Protein AF-A0A8B7N2V4-F1 (afdb_monomer_lite)

Radius of gyration: 25.21 Å; chains: 1; bounding box: 94×61×54 Å

Organism: Hyalella azteca (NCBI:txid294128)

Structure (mmCIF, N/CA/C/O backbone):
data_AF-A0A8B7N2V4-F1
#
_entry.id   AF-A0A8B7N2V4-F1
#
loop_
_atom_site.group_PDB
_atom_site.id
_atom_site.type_symbol
_atom_site.label_atom_id
_atom_site.label_alt_id
_atom_site.label_comp_id
_atom_site.label_asym_id
_atom_site.label_entity_id
_atom_site.label_seq_id
_atom_site.pdbx_PDB_ins_code
_atom_site.Cartn_x
_atom_site.Cartn_y
_atom_site.Cartn_z
_atom_site.occupancy
_atom_site.B_iso_or_equiv
_atom_site.auth_seq_id
_atom_site.auth_comp_id
_atom_site.auth_asym_id
_atom_site.auth_atom_id
_atom_site.pdbx_PDB_model_num
ATOM 1 N N . MET A 1 1 ? 74.172 -40.916 2.996 1.00 47.47 1 MET A N 1
ATOM 2 C CA . MET A 1 1 ? 74.064 -39.572 3.609 1.00 47.47 1 MET A CA 1
ATOM 3 C C . MET A 1 1 ? 73.708 -38.588 2.500 1.00 47.47 1 MET A C 1
ATOM 5 O O . MET A 1 1 ? 74.264 -38.747 1.424 1.00 47.47 1 MET A O 1
ATOM 9 N N . ALA A 1 2 ? 72.803 -37.634 2.774 1.00 37.25 2 ALA A N 1
ATOM 10 C CA . ALA A 1 2 ? 72.054 -36.765 1.837 1.00 37.25 2 ALA A CA 1
ATOM 11 C C . ALA A 1 2 ? 70.880 -37.490 1.128 1.00 37.25 2 ALA A C 1
ATOM 13 O O . ALA A 1 2 ? 71.031 -38.631 0.722 1.00 37.25 2 ALA A O 1
ATOM 14 N N . SER A 1 3 ? 69.669 -36.949 0.970 1.00 39.19 3 SER A N 1
ATOM 15 C CA . SER A 1 3 ? 69.146 -35.607 1.237 1.00 39.19 3 SER A CA 1
ATOM 16 C C . SER A 1 3 ? 67.623 -35.706 1.446 1.00 39.19 3 SER A C 1
ATOM 18 O O . SER A 1 3 ? 66.894 -36.110 0.545 1.00 39.19 3 SER A O 1
ATOM 20 N N . SER A 1 4 ? 67.146 -35.379 2.650 1.00 48.34 4 SER A N 1
ATOM 21 C CA . SER A 1 4 ? 65.728 -35.380 3.045 1.00 48.34 4 SER A CA 1
ATOM 22 C C . SER A 1 4 ? 65.189 -33.947 2.978 1.00 48.34 4 SER A C 1
ATOM 24 O O . SER A 1 4 ? 64.939 -33.310 3.998 1.00 48.34 4 SER A O 1
ATOM 26 N N . TYR A 1 5 ? 65.119 -33.392 1.765 1.00 48.19 5 TYR A N 1
ATOM 27 C CA . TYR A 1 5 ? 64.825 -31.970 1.534 1.00 48.19 5 TYR A CA 1
ATOM 28 C C . TYR A 1 5 ? 63.874 -31.781 0.342 1.00 48.19 5 TYR A C 1
ATOM 30 O O . TYR A 1 5 ? 64.168 -31.071 -0.610 1.00 48.19 5 TYR A O 1
ATOM 38 N N . GLN A 1 6 ? 62.724 -32.461 0.353 1.00 46.50 6 GLN A N 1
ATOM 39 C CA . GLN A 1 6 ? 61.720 -32.307 -0.715 1.00 46.50 6 GLN A CA 1
ATOM 40 C C . GLN A 1 6 ? 60.262 -32.350 -0.228 1.00 46.50 6 GLN A C 1
ATOM 42 O O . GLN A 1 6 ? 59.346 -32.554 -1.018 1.00 46.50 6 GLN A O 1
ATOM 47 N N . ARG A 1 7 ? 60.013 -32.117 1.071 1.00 48.19 7 ARG A N 1
ATOM 48 C CA . ARG A 1 7 ? 58.653 -32.130 1.657 1.00 48.19 7 ARG A CA 1
ATOM 49 C C . ARG A 1 7 ? 58.114 -30.785 2.157 1.00 48.19 7 ARG A C 1
ATOM 51 O O . ARG A 1 7 ? 57.031 -30.759 2.726 1.00 48.19 7 ARG A O 1
ATOM 58 N N . THR A 1 8 ? 58.786 -29.664 1.905 1.00 47.94 8 THR A N 1
ATOM 59 C CA . THR A 1 8 ? 58.357 -28.343 2.418 1.00 47.94 8 THR A CA 1
ATOM 60 C C . THR A 1 8 ? 57.854 -27.355 1.362 1.00 47.94 8 THR A C 1
ATOM 62 O O . THR A 1 8 ? 57.268 -26.341 1.726 1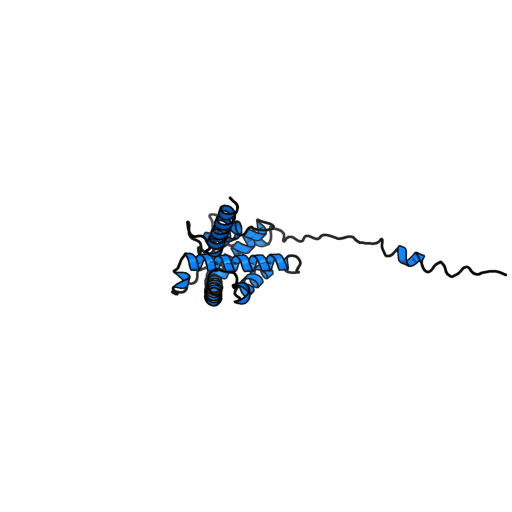.00 47.94 8 THR A O 1
ATOM 65 N N . PHE A 1 9 ? 57.963 -27.651 0.063 1.00 42.94 9 PHE A N 1
ATOM 66 C CA . PHE A 1 9 ? 57.531 -26.711 -0.987 1.00 42.94 9 PHE A CA 1
ATOM 67 C C . PHE A 1 9 ? 56.043 -26.785 -1.362 1.00 42.94 9 PHE A C 1
ATOM 69 O O . PHE A 1 9 ? 55.526 -25.867 -1.990 1.00 42.94 9 PHE A O 1
ATOM 76 N N . HIS A 1 10 ? 55.314 -27.810 -0.916 1.00 42.41 10 HIS A N 1
ATOM 77 C CA . HIS A 1 10 ? 53.884 -27.945 -1.224 1.00 42.41 10 HIS A CA 1
ATOM 78 C C . HIS A 1 10 ? 52.944 -27.205 -0.255 1.00 42.41 10 HIS A C 1
ATOM 80 O O . HIS A 1 10 ? 51.741 -27.153 -0.503 1.00 42.41 10 HIS A O 1
ATOM 86 N N . CYS A 1 11 ? 53.465 -26.605 0.824 1.00 43.16 11 CYS A N 1
ATOM 87 C CA . CYS A 1 11 ? 52.645 -25.859 1.790 1.00 43.16 11 CYS A CA 1
ATOM 88 C C . CYS A 1 11 ? 52.638 -24.336 1.544 1.00 43.16 11 CYS A C 1
ATOM 90 O O . CYS A 1 11 ? 51.705 -23.654 1.953 1.00 43.16 11 CYS A O 1
ATOM 92 N N . LEU A 1 12 ? 53.624 -23.796 0.816 1.00 42.56 12 LEU A N 1
ATOM 93 C CA . LEU A 1 12 ? 53.747 -22.352 0.559 1.00 42.56 12 LEU A CA 1
ATOM 94 C C . LEU A 1 12 ? 52.961 -21.854 -0.666 1.00 42.56 12 LEU A C 1
ATOM 96 O O . LEU A 1 12 ? 52.661 -20.669 -0.750 1.00 42.56 12 LEU A O 1
ATOM 100 N N . ILE A 1 13 ? 52.530 -22.744 -1.567 1.00 46.19 13 ILE A N 1
ATOM 101 C CA . ILE A 1 13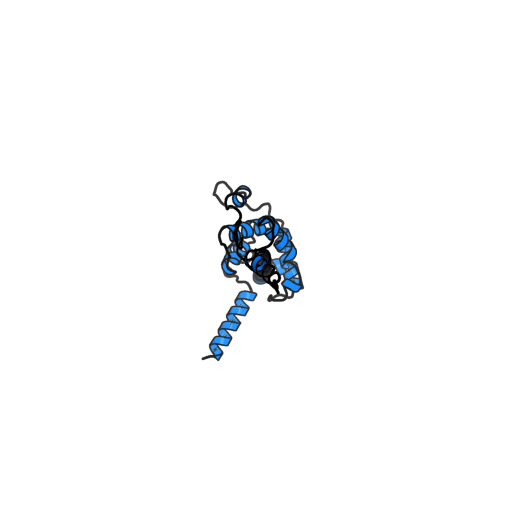 ? 51.677 -22.365 -2.712 1.00 46.19 13 ILE A CA 1
ATOM 102 C C . ILE A 1 13 ? 50.206 -22.176 -2.287 1.00 46.19 13 ILE A C 1
ATOM 104 O O . ILE A 1 13 ? 49.466 -21.443 -2.933 1.00 46.19 13 ILE A O 1
ATOM 108 N N . LYS A 1 14 ? 49.784 -22.735 -1.142 1.00 44.44 14 LYS A N 1
ATOM 109 C CA . LYS A 1 14 ? 48.428 -22.526 -0.600 1.00 44.44 14 LYS A CA 1
ATOM 110 C C . LYS A 1 14 ? 48.218 -21.174 0.096 1.00 44.44 14 LYS A C 1
ATOM 112 O O . LYS A 1 14 ? 47.071 -20.831 0.359 1.00 44.44 14 LYS A O 1
ATOM 117 N N . LEU A 1 15 ? 49.273 -20.398 0.372 1.00 45.53 15 LEU A N 1
ATOM 118 C CA . LEU A 1 15 ? 49.144 -19.106 1.066 1.00 45.53 15 LEU A CA 1
ATOM 119 C C . LEU A 1 15 ? 49.069 -17.884 0.134 1.00 45.53 15 LEU A C 1
ATOM 121 O O . LEU A 1 15 ? 48.691 -16.808 0.584 1.00 45.53 15 LEU A O 1
ATOM 125 N N . LEU A 1 16 ? 49.380 -18.034 -1.159 1.00 43.62 16 LEU A N 1
ATOM 126 C CA . LEU A 1 16 ? 49.375 -16.929 -2.131 1.00 43.62 16 LEU A CA 1
ATOM 127 C C . LEU A 1 16 ? 48.122 -16.866 -3.019 1.00 43.62 16 LEU A C 1
ATOM 129 O O . LEU A 1 16 ? 47.948 -15.899 -3.754 1.00 43.62 16 LEU A O 1
ATOM 133 N N . SER A 1 17 ? 47.199 -17.823 -2.893 1.00 44.19 17 SER A N 1
ATOM 134 C CA . SER A 1 17 ? 45.867 -17.753 -3.521 1.00 44.19 17 SER A CA 1
ATOM 135 C C . SER A 1 17 ? 44.808 -17.072 -2.643 1.00 44.19 17 SER A C 1
ATOM 137 O O . SER A 1 17 ? 43.675 -16.924 -3.084 1.00 44.19 17 SER A O 1
ATOM 139 N N . LEU A 1 18 ? 45.153 -16.643 -1.420 1.00 47.66 18 LEU A N 1
ATOM 140 C CA . LEU A 1 18 ? 44.228 -15.946 -0.510 1.00 47.66 18 LEU A CA 1
ATOM 141 C C . LEU A 1 18 ? 44.322 -14.409 -0.562 1.00 47.66 18 LEU A C 1
ATOM 143 O O . LEU A 1 18 ? 43.557 -13.739 0.122 1.00 47.66 18 LEU A O 1
ATOM 147 N N . ILE A 1 19 ? 45.249 -13.840 -1.343 1.00 49.16 19 ILE A N 1
ATOM 148 C CA . ILE A 1 19 ? 45.541 -12.390 -1.332 1.00 49.16 19 ILE A CA 1
ATOM 149 C C . ILE A 1 19 ? 45.155 -11.695 -2.652 1.00 49.16 19 ILE A C 1
ATOM 151 O O . ILE A 1 19 ? 45.112 -10.469 -2.718 1.00 49.16 19 ILE A O 1
ATOM 155 N N . LEU A 1 20 ? 44.768 -12.438 -3.693 1.00 43.38 20 LEU A N 1
ATOM 156 C CA . LEU A 1 20 ? 44.262 -11.843 -4.929 1.00 43.38 20 LEU A CA 1
ATOM 157 C C . LEU A 1 20 ? 42.732 -11.872 -4.969 1.00 43.38 20 LEU A C 1
ATOM 159 O O . LEU A 1 20 ? 42.109 -12.899 -5.210 1.00 43.38 20 LEU A O 1
ATOM 163 N N . ALA A 1 21 ? 42.182 -10.671 -4.792 1.00 47.25 21 ALA A N 1
ATOM 164 C CA . ALA A 1 21 ? 40.873 -10.237 -5.261 1.00 47.25 21 ALA A CA 1
ATOM 165 C C . ALA A 1 21 ? 39.645 -10.639 -4.425 1.00 47.25 21 ALA A C 1
ATOM 167 O O . ALA A 1 21 ? 38.581 -10.938 -4.958 1.00 47.25 21 ALA A O 1
ATOM 168 N N . VAL A 1 22 ? 39.721 -10.408 -3.109 1.00 44.22 22 VAL A N 1
ATOM 169 C CA . VAL A 1 22 ? 38.611 -9.733 -2.405 1.00 44.22 22 VAL A CA 1
ATOM 170 C C . VAL A 1 22 ? 38.594 -8.274 -2.873 1.00 44.22 22 VAL A C 1
ATOM 172 O O . VAL A 1 22 ? 38.966 -7.343 -2.165 1.00 44.22 22 VAL A O 1
ATOM 175 N N . SER A 1 23 ? 38.214 -8.074 -4.130 1.00 43.69 23 SER A N 1
ATOM 176 C CA . SER A 1 23 ? 37.731 -6.793 -4.620 1.00 43.69 23 SER A CA 1
ATOM 177 C C . SER A 1 23 ? 36.226 -6.945 -4.693 1.00 43.69 23 SER A C 1
ATOM 179 O O . SER A 1 23 ? 35.662 -7.243 -5.740 1.00 43.69 23 SER A O 1
ATOM 181 N N . CYS A 1 24 ? 35.587 -6.783 -3.533 1.00 38.81 24 CYS A N 1
ATOM 182 C CA . CYS A 1 24 ? 34.181 -6.429 -3.445 1.00 38.81 24 CYS A CA 1
ATOM 183 C C . CYS A 1 24 ? 33.983 -5.128 -4.228 1.00 38.81 24 CYS A C 1
ATOM 185 O O . CYS A 1 24 ? 34.045 -4.033 -3.670 1.00 38.81 24 CYS A O 1
ATOM 187 N N . ILE A 1 25 ? 33.759 -5.246 -5.535 1.00 42.19 25 ILE A N 1
ATOM 188 C CA . ILE A 1 25 ? 33.110 -4.203 -6.308 1.00 42.19 25 ILE A CA 1
ATOM 189 C C . ILE A 1 25 ? 31.668 -4.220 -5.806 1.00 42.19 25 ILE A C 1
ATOM 191 O O . ILE A 1 25 ? 30.828 -4.976 -6.284 1.00 42.19 25 ILE A O 1
ATOM 195 N N . LYS A 1 26 ? 31.398 -3.408 -4.780 1.00 39.09 26 LYS A N 1
ATOM 196 C CA . LYS A 1 26 ? 30.059 -2.882 -4.521 1.00 39.09 26 LYS A CA 1
ATOM 197 C C . LYS A 1 26 ? 29.659 -2.102 -5.772 1.00 39.09 26 LYS A C 1
ATOM 199 O O . LYS A 1 26 ? 29.899 -0.904 -5.870 1.00 39.09 26 LYS A O 1
ATOM 204 N N . SER A 1 27 ? 29.110 -2.802 -6.758 1.00 33.06 27 SER A N 1
ATOM 205 C CA . SER A 1 27 ? 28.347 -2.186 -7.830 1.00 33.06 27 SER A CA 1
ATOM 206 C C . SER A 1 27 ? 26.936 -2.013 -7.287 1.00 33.06 27 SER A C 1
ATOM 208 O O . SER A 1 27 ? 26.063 -2.851 -7.478 1.00 33.06 27 SER A O 1
ATOM 210 N N . SER A 1 28 ? 26.736 -0.948 -6.513 1.00 38.28 28 SER A N 1
ATOM 211 C CA . SER A 1 28 ? 25.404 -0.416 -6.259 1.00 38.28 28 SER A CA 1
ATOM 212 C C . SER A 1 28 ? 24.904 0.166 -7.581 1.00 38.28 28 SER A C 1
ATOM 214 O O . SER A 1 28 ? 25.019 1.369 -7.822 1.00 38.28 28 SER A O 1
ATOM 216 N N . ASN A 1 29 ? 24.410 -0.690 -8.475 1.00 40.50 29 ASN A N 1
ATOM 217 C CA . ASN A 1 29 ? 23.603 -0.262 -9.611 1.00 40.50 29 ASN A CA 1
ATOM 218 C C . ASN A 1 29 ? 22.225 0.139 -9.076 1.00 40.50 29 ASN A C 1
ATOM 220 O O . ASN A 1 29 ? 21.218 -0.508 -9.336 1.00 40.50 29 ASN A O 1
ATOM 224 N N . ALA A 1 30 ? 22.187 1.227 -8.304 1.00 43.31 30 ALA A N 1
ATOM 225 C CA . ALA A 1 30 ? 20.963 1.989 -8.173 1.00 43.31 30 ALA A CA 1
ATOM 226 C C . ALA A 1 30 ? 20.563 2.410 -9.600 1.00 43.31 30 ALA A C 1
ATOM 228 O O . ALA A 1 30 ? 21.419 2.930 -10.331 1.00 43.31 30 ALA A O 1
ATOM 229 N N . PRO A 1 31 ? 19.315 2.164 -10.032 1.00 42.16 31 PRO A N 1
ATOM 230 C CA . PRO A 1 31 ? 18.871 2.560 -11.359 1.00 42.16 31 PRO A CA 1
ATOM 231 C C . PRO A 1 31 ? 19.139 4.055 -11.534 1.00 42.16 31 PRO A C 1
ATOM 233 O O . PRO A 1 31 ? 18.808 4.872 -10.668 1.00 42.16 31 PRO A O 1
ATOM 236 N N . LYS A 1 32 ? 19.801 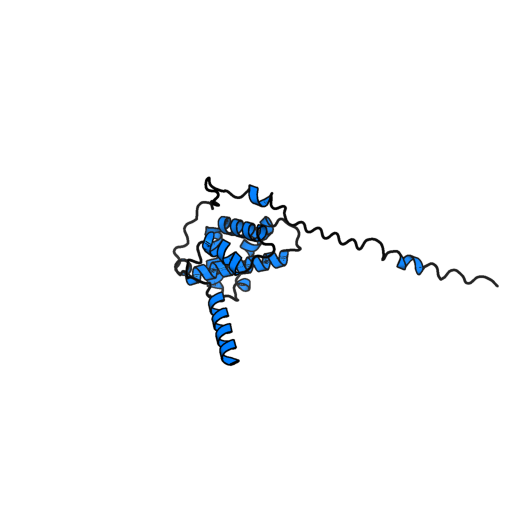4.428 -12.636 1.00 41.19 32 LYS A N 1
ATOM 237 C CA . LYS A 1 32 ? 20.064 5.837 -12.934 1.00 41.19 32 LYS A CA 1
ATOM 238 C C . LYS A 1 32 ? 18.714 6.548 -12.987 1.00 41.19 32 LYS A C 1
ATOM 240 O O . LYS A 1 32 ? 17.902 6.290 -13.868 1.00 41.19 32 LYS A O 1
ATOM 245 N N . LYS A 1 33 ? 18.509 7.473 -12.046 1.00 50.94 33 LYS A N 1
ATOM 246 C CA . LYS A 1 33 ? 17.317 8.321 -11.853 1.00 50.94 33 LYS A CA 1
ATOM 247 C C . LYS A 1 33 ? 16.708 8.893 -13.148 1.00 50.94 33 LYS A C 1
ATOM 249 O O . LYS A 1 33 ? 15.532 9.230 -13.160 1.00 50.94 33 LYS A O 1
ATOM 254 N N . SER A 1 34 ? 17.496 9.024 -14.217 1.00 48.94 34 SER A N 1
ATOM 255 C CA . SER A 1 34 ? 17.067 9.537 -15.520 1.00 48.94 34 SER A CA 1
ATOM 256 C C . SER A 1 34 ? 16.188 8.586 -16.340 1.00 48.94 34 SER A C 1
ATOM 258 O O . SER A 1 34 ? 15.436 9.078 -17.168 1.00 48.94 34 SER A O 1
ATOM 260 N N . GLU A 1 35 ? 16.275 7.267 -16.146 1.00 51.38 35 GLU A N 1
ATOM 261 C CA . GLU A 1 35 ? 15.603 6.283 -17.020 1.00 51.38 35 GLU A CA 1
ATOM 262 C C . GLU A 1 35 ? 14.156 5.993 -16.581 1.00 51.38 35 GLU A C 1
ATOM 264 O O . GLU A 1 35 ? 13.275 5.809 -17.409 1.00 51.38 35 GLU A O 1
ATOM 269 N N . VAL A 1 36 ? 13.866 6.073 -15.277 1.00 54.53 36 VAL A N 1
ATOM 270 C CA . VAL A 1 36 ? 12.507 5.872 -14.729 1.00 54.53 36 VAL A CA 1
ATOM 271 C C . VAL A 1 36 ? 11.597 7.087 -14.979 1.00 54.53 36 VAL A C 1
ATOM 273 O O . VAL A 1 36 ? 10.379 6.960 -15.052 1.00 54.53 36 VAL A O 1
ATOM 276 N N . LEU A 1 37 ? 12.170 8.287 -15.119 1.00 56.00 37 LEU A N 1
ATOM 277 C CA . LEU A 1 37 ? 11.404 9.530 -15.281 1.00 56.00 37 LEU A CA 1
ATOM 278 C C . LEU A 1 37 ? 10.900 9.766 -16.713 1.00 56.00 37 LEU A C 1
ATOM 280 O O . LEU A 1 37 ? 9.980 10.562 -16.886 1.00 56.00 37 LEU A O 1
ATOM 284 N N . SER A 1 38 ? 11.469 9.107 -17.729 1.00 54.91 38 SER A N 1
ATOM 285 C CA . SER A 1 38 ? 11.080 9.320 -19.133 1.00 54.91 38 SER A CA 1
ATOM 286 C C . SER A 1 38 ? 9.750 8.673 -19.528 1.00 54.91 38 SER A C 1
ATOM 288 O O . SER A 1 38 ? 9.214 9.013 -20.577 1.00 54.91 38 SER A O 1
ATOM 290 N N . GLU A 1 39 ? 9.206 7.773 -18.706 1.00 55.81 39 GLU A N 1
ATOM 291 C CA . GLU A 1 39 ? 7.962 7.042 -19.006 1.00 55.81 39 GLU A CA 1
ATOM 292 C C . GLU A 1 39 ? 6.731 7.596 -18.272 1.00 55.81 39 GLU A C 1
ATOM 294 O O . GLU A 1 39 ? 5.605 7.180 -18.538 1.00 55.81 39 GLU A O 1
ATOM 299 N N . ILE A 1 40 ? 6.915 8.550 -17.357 1.00 63.88 40 ILE A N 1
ATOM 300 C CA . ILE A 1 40 ? 5.824 9.091 -16.545 1.00 63.88 40 ILE A CA 1
ATOM 301 C C . ILE A 1 40 ? 5.129 10.213 -17.315 1.00 63.88 40 ILE A C 1
ATOM 303 O O . ILE A 1 40 ? 5.725 11.257 -17.585 1.00 63.88 40 ILE A O 1
ATOM 307 N N . GLN A 1 41 ? 3.849 10.022 -17.637 1.00 64.25 41 GLN A N 1
ATOM 308 C CA . GLN A 1 41 ? 3.042 11.055 -18.280 1.00 64.25 41 GLN A CA 1
ATOM 309 C C . GLN A 1 41 ? 2.777 12.202 -17.298 1.00 64.25 41 GLN A C 1
ATOM 311 O O . GLN A 1 41 ? 2.047 12.062 -16.316 1.00 64.25 41 GLN A O 1
ATOM 316 N N . VAL A 1 42 ? 3.382 13.356 -17.567 1.00 68.19 42 VAL A N 1
ATOM 317 C CA . VAL A 1 42 ? 3.131 14.618 -16.864 1.00 68.19 42 VAL A CA 1
ATOM 318 C C . VAL A 1 42 ? 2.321 15.550 -17.762 1.00 68.19 42 VAL A C 1
ATOM 320 O O . VAL A 1 42 ? 2.631 15.705 -18.943 1.00 68.19 42 VAL A O 1
ATOM 323 N N . ASN A 1 43 ? 1.267 16.165 -17.220 1.00 67.19 43 ASN A N 1
ATOM 324 C CA . ASN A 1 43 ? 0.515 17.201 -17.929 1.00 67.19 43 ASN A CA 1
ATOM 325 C C . ASN A 1 43 ? 1.313 18.514 -18.016 1.00 67.19 43 ASN A C 1
ATOM 327 O O . ASN A 1 43 ? 2.396 18.653 -17.448 1.00 67.19 43 ASN A O 1
ATOM 331 N N . ALA A 1 44 ? 0.748 19.499 -18.720 1.00 68.12 44 ALA A N 1
ATOM 332 C CA . ALA A 1 44 ? 1.345 20.824 -18.900 1.00 68.12 44 ALA A CA 1
ATOM 333 C C . ALA A 1 44 ? 1.646 21.561 -17.577 1.00 68.12 44 ALA A C 1
ATOM 335 O O . ALA A 1 44 ? 2.537 22.406 -17.546 1.00 68.12 44 ALA A O 1
ATOM 336 N N . ASP A 1 45 ? 0.960 21.200 -16.489 1.00 67.88 45 ASP A N 1
ATOM 337 C CA . ASP A 1 45 ? 1.147 21.773 -15.151 1.00 67.88 45 ASP A CA 1
ATOM 338 C C . ASP A 1 45 ? 2.182 21.001 -14.306 1.00 67.88 45 ASP A C 1
ATOM 340 O O . ASP A 1 45 ? 2.368 21.285 -13.121 1.00 67.88 45 ASP A O 1
ATOM 344 N N . GLY A 1 46 ? 2.851 19.997 -14.887 1.00 67.12 46 GLY A N 1
ATOM 345 C CA . GLY A 1 46 ? 3.835 19.153 -14.204 1.00 67.12 46 GLY A CA 1
ATOM 346 C C . GLY A 1 46 ? 3.230 18.130 -13.237 1.00 67.12 46 GLY A C 1
ATOM 347 O O . GLY A 1 46 ? 3.956 17.550 -12.427 1.00 67.12 46 GLY A O 1
ATOM 348 N N . GLN A 1 47 ? 1.915 17.896 -13.297 1.00 66.38 47 GLN A N 1
ATOM 349 C CA . GLN A 1 47 ? 1.242 16.859 -12.516 1.00 66.38 47 GLN A CA 1
ATOM 350 C C . GLN A 1 47 ? 1.248 15.529 -13.262 1.00 66.38 47 GLN A C 1
ATOM 352 O O . GLN A 1 47 ? 1.050 15.477 -14.473 1.00 66.38 47 GLN A O 1
ATOM 357 N N . ILE A 1 48 ? 1.436 14.442 -12.519 1.00 69.38 48 ILE A N 1
ATOM 358 C CA . ILE A 1 48 ? 1.386 13.086 -13.063 1.00 69.38 48 ILE A CA 1
ATOM 359 C C . ILE A 1 48 ? -0.065 12.763 -13.416 1.00 69.38 48 ILE A C 1
ATOM 361 O O . ILE A 1 48 ? -0.948 12.829 -12.555 1.00 69.38 48 ILE A O 1
ATOM 365 N N . VAL A 1 49 ? -0.304 12.430 -14.681 1.00 61.34 49 VAL A N 1
ATOM 366 C CA . VAL A 1 49 ? -1.606 11.981 -15.166 1.00 61.34 49 VAL A CA 1
ATOM 367 C C . VAL A 1 49 ? -1.620 10.468 -15.086 1.00 61.34 49 VAL A C 1
ATOM 369 O O . VAL A 1 49 ? -0.871 9.794 -15.780 1.00 61.34 49 VAL A O 1
ATOM 372 N N . TYR A 1 50 ? -2.477 9.941 -14.22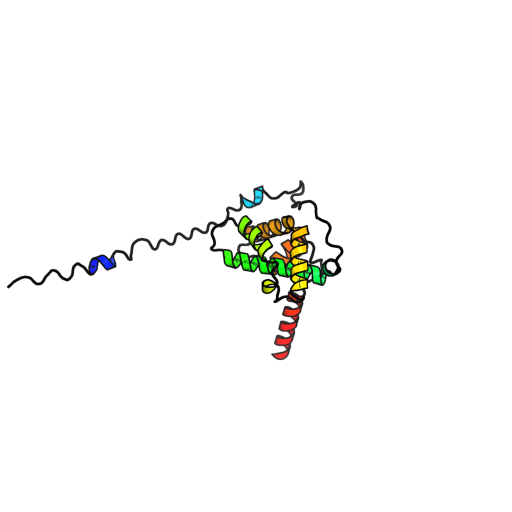4 1.00 67.56 50 TYR A N 1
ATOM 373 C CA . TYR A 1 50 ? -2.791 8.520 -14.208 1.00 67.56 50 TYR A CA 1
ATOM 374 C C . TYR A 1 50 ? -3.873 8.256 -15.262 1.00 67.56 50 TYR A C 1
ATOM 376 O O . TYR A 1 50 ? -4.783 9.084 -15.393 1.00 67.56 50 TYR A O 1
ATOM 384 N N . GLY A 1 51 ? -3.772 7.153 -16.010 1.00 55.31 51 GLY A N 1
ATOM 385 C CA . GLY A 1 51 ? -4.708 6.785 -17.070 1.00 55.31 51 GLY A CA 1
ATOM 386 C C . GLY A 1 51 ? -6.174 6.668 -16.617 1.00 55.31 51 GLY A C 1
ATOM 387 O O . GLY A 1 51 ? -6.520 6.934 -15.459 1.00 55.31 51 GLY A O 1
ATOM 388 N N . PRO A 1 52 ? -7.092 6.309 -17.534 1.00 51.16 52 PRO A N 1
ATOM 389 C CA . PRO A 1 52 ? -8.522 6.268 -17.243 1.00 51.16 52 PRO A CA 1
ATOM 390 C C . PRO A 1 52 ? -8.810 5.360 -16.040 1.00 51.16 52 PRO A C 1
ATOM 392 O O . PRO A 1 52 ? -8.579 4.155 -16.075 1.00 51.16 52 PRO A O 1
ATOM 395 N N . LYS A 1 53 ? -9.331 5.956 -14.961 1.00 61.16 53 LYS A N 1
ATOM 396 C CA . LYS A 1 53 ? -9.704 5.238 -13.739 1.00 61.16 53 LYS A CA 1
ATOM 397 C C . LYS A 1 53 ? -10.886 4.327 -14.058 1.00 61.16 53 LYS A C 1
ATOM 399 O O . LYS A 1 53 ? -11.977 4.825 -14.330 1.00 61.16 53 LYS A O 1
ATOM 404 N N . ALA A 1 54 ? -10.685 3.014 -14.021 1.00 63.47 54 ALA A N 1
ATOM 405 C CA . ALA A 1 54 ? -11.798 2.073 -14.079 1.00 63.47 54 ALA A CA 1
ATOM 406 C C . ALA A 1 54 ? -12.750 2.324 -12.891 1.00 63.47 54 ALA A C 1
ATOM 408 O O . ALA A 1 54 ? -12.300 2.672 -11.796 1.00 63.47 54 ALA A O 1
ATOM 409 N N . GLU A 1 55 ? -14.060 2.164 -13.094 1.00 67.75 55 GLU A N 1
ATOM 410 C CA . GLU A 1 55 ? -15.060 2.400 -12.044 1.00 67.75 55 GLU A CA 1
ATOM 411 C C . GLU A 1 55 ? -14.819 1.481 -10.840 1.00 67.75 55 GLU A C 1
ATOM 413 O O . GLU A 1 55 ? -14.824 0.262 -10.986 1.00 67.75 55 GLU A O 1
ATOM 418 N N . ILE A 1 56 ? -14.625 2.062 -9.649 1.00 75.31 56 ILE A N 1
ATOM 419 C CA . ILE A 1 56 ? -14.448 1.315 -8.392 1.00 75.31 56 ILE A CA 1
ATOM 420 C C . ILE A 1 56 ? -15.652 0.376 -8.192 1.00 75.31 56 ILE A C 1
ATOM 422 O O . ILE A 1 56 ? -16.788 0.815 -8.408 1.00 75.31 56 ILE A O 1
ATOM 426 N N . PRO A 1 57 ? -15.474 -0.873 -7.716 1.00 78.44 57 PRO A N 1
ATOM 427 C CA . PRO A 1 57 ? -16.585 -1.794 -7.557 1.00 78.44 57 PRO A CA 1
ATOM 428 C C . PRO A 1 57 ? -17.605 -1.206 -6.583 1.00 78.44 57 PRO A C 1
ATOM 430 O O . PRO A 1 57 ? -17.239 -0.731 -5.507 1.00 78.44 57 PRO A O 1
ATOM 433 N N . ALA A 1 58 ? -18.896 -1.316 -6.903 1.00 81.44 58 ALA A N 1
ATOM 434 C CA . ALA A 1 58 ? -19.997 -0.858 -6.045 1.00 81.44 58 ALA A CA 1
ATOM 435 C C . ALA A 1 58 ? -20.168 -1.683 -4.745 1.00 81.44 58 ALA A C 1
ATOM 437 O O . ALA A 1 58 ? -21.224 -1.676 -4.112 1.00 81.44 58 ALA A O 1
ATOM 438 N N . ASP A 1 59 ? -19.141 -2.427 -4.344 1.00 90.12 59 ASP A N 1
ATOM 439 C CA . ASP A 1 59 ? -19.142 -3.263 -3.159 1.00 90.12 59 ASP A CA 1
ATOM 440 C C . ASP A 1 59 ? -18.925 -2.427 -1.889 1.00 90.12 59 ASP A C 1
ATOM 442 O O . ASP A 1 59 ? -18.107 -1.505 -1.846 1.00 90.12 59 ASP A O 1
ATOM 446 N N . LYS A 1 60 ? -19.652 -2.779 -0.822 1.00 91.06 60 LYS A N 1
ATOM 447 C CA . LYS A 1 60 ? -19.653 -2.044 0.453 1.00 91.06 60 LYS A CA 1
ATOM 448 C C . LYS A 1 60 ? -18.257 -1.874 1.059 1.00 91.06 60 LYS A C 1
ATOM 450 O O . LYS A 1 60 ? -18.031 -0.894 1.760 1.00 91.06 60 LYS A O 1
ATOM 455 N N . LEU A 1 61 ? -17.324 -2.795 0.796 1.00 91.94 61 LEU A N 1
ATOM 456 C CA . LEU A 1 61 ? -15.951 -2.690 1.296 1.00 91.94 61 LEU A CA 1
ATOM 457 C C . LEU A 1 61 ? -15.187 -1.512 0.682 1.00 91.94 61 LEU A C 1
ATOM 459 O O . LEU A 1 61 ? -14.378 -0.908 1.375 1.00 91.94 61 LEU A O 1
ATOM 463 N N . PHE A 1 62 ? -15.445 -1.173 -0.583 1.00 91.31 62 PHE A N 1
ATOM 464 C CA . PHE A 1 62 ? -14.791 -0.044 -1.258 1.00 91.31 62 PHE A CA 1
ATOM 465 C C . PHE A 1 62 ? -15.466 1.295 -0.935 1.00 91.31 62 PHE A C 1
ATOM 467 O O . PHE A 1 62 ? -14.868 2.353 -1.111 1.00 91.31 62 PHE A O 1
ATOM 474 N N . GLN A 1 63 ? -16.707 1.254 -0.442 1.00 92.50 63 GLN A N 1
ATOM 475 C CA . GLN A 1 63 ? -17.444 2.435 0.009 1.00 92.50 63 GLN A CA 1
ATOM 476 C C . GLN A 1 63 ? -17.120 2.824 1.457 1.00 92.50 63 GLN A C 1
ATOM 478 O O . GLN A 1 63 ? -17.276 3.991 1.813 1.00 92.50 63 GLN A O 1
ATOM 483 N N . ASP A 1 64 ? -16.669 1.878 2.285 1.00 95.12 64 ASP A N 1
ATOM 484 C CA . ASP A 1 64 ? -16.186 2.137 3.643 1.00 95.12 64 ASP A CA 1
ATOM 485 C C . ASP A 1 64 ? -14.785 2.783 3.588 1.00 95.12 64 ASP A C 1
ATOM 487 O O . ASP A 1 64 ? -13.816 2.114 3.213 1.00 95.12 64 ASP A O 1
ATOM 491 N N . PRO A 1 65 ? -14.632 4.065 3.982 1.00 93.94 65 PRO A N 1
ATOM 492 C CA . PRO A 1 65 ? -13.351 4.761 3.884 1.00 93.94 65 PRO A CA 1
ATOM 493 C C . PRO A 1 65 ? -12.241 4.124 4.726 1.00 93.94 65 PRO A C 1
ATOM 495 O O . PRO A 1 65 ? -11.081 4.136 4.315 1.00 93.94 65 PRO A O 1
ATOM 498 N N . ALA A 1 66 ? -12.574 3.572 5.898 1.00 95.62 66 ALA A N 1
ATOM 499 C CA . ALA A 1 66 ? -11.588 2.950 6.776 1.00 95.62 66 ALA A CA 1
ATOM 500 C C . ALA A 1 66 ? -11.125 1.611 6.198 1.00 95.62 66 ALA A C 1
ATOM 502 O O . ALA A 1 66 ? -9.924 1.336 6.164 1.00 95.62 66 ALA A O 1
ATOM 503 N N . ALA A 1 67 ? -12.063 0.808 5.685 1.00 96.75 67 ALA A N 1
ATOM 504 C CA . ALA A 1 67 ? -11.740 -0.454 5.029 1.00 96.75 67 ALA A CA 1
ATOM 505 C C . ALA A 1 67 ? -10.922 -0.235 3.752 1.00 96.75 67 ALA A C 1
ATOM 507 O O . ALA A 1 67 ? -9.898 -0.891 3.566 1.00 96.75 67 ALA A O 1
ATOM 508 N N . PHE A 1 68 ? -11.321 0.714 2.905 1.00 96.50 68 PHE A N 1
ATOM 509 C CA . PHE A 1 68 ? -10.608 1.008 1.666 1.00 96.50 68 PHE A CA 1
ATOM 510 C C . PHE A 1 68 ? -9.185 1.522 1.932 1.00 96.50 68 PHE A C 1
ATOM 512 O O . PHE A 1 68 ? -8.228 1.027 1.330 1.00 96.50 68 PHE A O 1
ATOM 519 N N . CYS A 1 69 ? -9.019 2.432 2.902 1.00 97.50 69 CYS A N 1
ATOM 520 C CA . CYS A 1 69 ? -7.703 2.905 3.337 1.00 97.50 69 CYS A CA 1
ATOM 521 C C . CYS A 1 69 ? -6.826 1.771 3.896 1.00 97.50 69 CYS A C 1
ATOM 523 O O . CYS A 1 69 ? -5.657 1.664 3.523 1.00 97.50 69 CYS A O 1
ATOM 525 N N . GLU A 1 70 ? -7.382 0.888 4.733 1.00 97.88 70 GLU A N 1
ATOM 526 C CA . GLU A 1 70 ? -6.672 -0.294 5.241 1.00 97.88 70 GLU A CA 1
ATOM 527 C C . GLU A 1 70 ? -6.237 -1.231 4.108 1.00 97.88 70 GLU A C 1
ATOM 529 O O . GLU A 1 70 ? -5.110 -1.723 4.116 1.00 97.88 70 GLU A O 1
ATOM 534 N N . GLY A 1 71 ? -7.103 -1.448 3.114 1.00 97.56 71 GLY A N 1
ATOM 535 C CA . GLY A 1 71 ? -6.798 -2.265 1.942 1.00 97.56 71 GLY A CA 1
ATOM 536 C C . GLY A 1 71 ? -5.591 -1.745 1.165 1.00 97.56 71 GLY A C 1
ATOM 537 O O . GLY A 1 71 ? -4.674 -2.513 0.871 1.00 97.56 71 GLY A O 1
ATOM 538 N N . CYS A 1 72 ? -5.553 -0.435 0.893 1.00 97.94 72 CYS A N 1
ATOM 539 C CA . CYS A 1 72 ? -4.407 0.186 0.228 1.00 97.94 72 CYS A CA 1
ATOM 540 C C . CYS A 1 72 ? -3.143 0.107 1.085 1.00 97.94 72 CYS A C 1
ATOM 542 O O . CYS A 1 72 ? -2.086 -0.279 0.588 1.00 97.94 72 CYS A O 1
ATOM 544 N N . TYR A 1 73 ? -3.253 0.418 2.379 1.00 98.12 73 TYR A N 1
ATOM 545 C CA . TYR A 1 73 ? -2.124 0.333 3.301 1.00 98.12 73 TYR A CA 1
ATOM 546 C C . TYR A 1 73 ? -1.519 -1.073 3.323 1.00 98.12 73 TYR A C 1
ATOM 548 O O . TYR A 1 73 ? -0.306 -1.219 3.194 1.00 98.12 73 TYR A O 1
ATOM 556 N N . GLY A 1 74 ? -2.355 -2.111 3.424 1.00 97.88 74 GLY A N 1
ATOM 557 C CA . GLY A 1 74 ? -1.892 -3.494 3.422 1.00 97.88 74 GLY A CA 1
ATOM 558 C C . GLY A 1 74 ? -1.182 -3.886 2.133 1.00 97.88 74 GLY A C 1
ATOM 559 O O . GLY A 1 74 ? -0.084 -4.432 2.191 1.00 97.88 74 GLY A O 1
ATOM 560 N N . LEU A 1 75 ? -1.754 -3.537 0.977 1.00 97.88 75 LEU A N 1
ATOM 561 C CA . LEU A 1 75 ? -1.112 -3.753 -0.321 1.00 97.88 75 LEU A CA 1
ATOM 562 C C . LEU A 1 75 ? 0.278 -3.101 -0.374 1.00 97.88 75 LEU A C 1
ATOM 564 O O . LEU A 1 75 ? 1.267 -3.775 -0.648 1.00 97.88 75 LEU A O 1
ATOM 568 N N . VAL A 1 76 ? 0.372 -1.813 -0.047 1.00 97.94 76 VAL A N 1
ATOM 569 C CA . VAL A 1 76 ? 1.626 -1.057 -0.158 1.00 97.94 76 VAL A CA 1
ATOM 570 C C . VAL A 1 76 ? 2.687 -1.547 0.832 1.00 97.94 76 VAL A C 1
ATOM 572 O O . VAL A 1 76 ? 3.868 -1.601 0.491 1.00 97.94 76 VAL A O 1
ATOM 575 N N . MET A 1 77 ? 2.291 -1.954 2.040 1.00 98.00 77 MET A N 1
ATOM 576 C CA . MET A 1 77 ? 3.224 -2.517 3.020 1.00 98.00 77 MET A CA 1
ATOM 577 C C . MET A 1 77 ? 3.732 -3.901 2.604 1.00 98.00 77 MET A C 1
ATOM 579 O O . MET A 1 77 ? 4.914 -4.190 2.787 1.00 98.00 77 MET A O 1
ATOM 583 N N . GLU A 1 78 ? 2.883 -4.758 2.029 1.00 97.94 78 GLU A N 1
ATOM 584 C CA . GLU A 1 78 ? 3.327 -6.059 1.511 1.00 97.94 78 GLU A CA 1
ATOM 585 C C . GLU A 1 78 ? 4.218 -5.923 0.273 1.00 97.94 78 GLU A C 1
ATOM 587 O O . GLU A 1 78 ? 5.201 -6.657 0.159 1.00 97.94 78 GLU A O 1
ATOM 592 N N . VAL A 1 79 ? 3.935 -4.957 -0.608 1.00 97.25 79 VAL A N 1
ATOM 593 C CA . VAL A 1 79 ? 4.827 -4.606 -1.724 1.00 97.25 79 VAL A CA 1
ATOM 594 C C . VAL A 1 79 ? 6.178 -4.136 -1.197 1.00 97.25 79 VAL A C 1
ATOM 596 O O . VAL A 1 79 ? 7.206 -4.659 -1.613 1.00 97.25 79 VAL A O 1
ATOM 599 N N . SER A 1 80 ? 6.193 -3.218 -0.230 1.00 97.00 80 SER A N 1
ATOM 600 C CA . SER A 1 80 ? 7.438 -2.706 0.350 1.00 97.00 80 SER A CA 1
ATOM 601 C C . SER A 1 80 ? 8.298 -3.816 0.963 1.00 97.00 80 SER A C 1
ATOM 603 O O . SER A 1 80 ? 9.495 -3.877 0.703 1.00 97.00 80 SER A O 1
ATOM 605 N N . LYS A 1 81 ? 7.688 -4.767 1.685 1.00 96.19 81 LYS A N 1
ATOM 606 C CA . LYS A 1 81 ? 8.393 -5.949 2.218 1.00 96.19 81 LYS A CA 1
ATOM 607 C C . LYS A 1 81 ? 8.977 -6.848 1.124 1.00 96.19 81 LYS A C 1
ATOM 609 O O . LYS A 1 81 ? 10.014 -7.467 1.345 1.00 96.19 81 LYS A O 1
ATOM 614 N N . LEU A 1 82 ? 8.283 -6.989 -0.008 1.00 95.69 82 LEU A N 1
ATOM 615 C CA . LEU A 1 82 ? 8.771 -7.765 -1.150 1.00 95.69 82 LEU A CA 1
ATOM 616 C C . LEU A 1 82 ? 9.968 -7.072 -1.803 1.00 95.69 82 LEU A C 1
ATOM 618 O O . LEU A 1 82 ? 10.985 -7.723 -2.009 1.00 95.69 82 LEU A O 1
ATOM 622 N N . LEU A 1 83 ? 9.881 -5.762 -2.030 1.00 94.12 83 LEU A N 1
ATOM 623 C CA . LEU A 1 83 ? 10.978 -4.969 -2.592 1.00 94.12 83 LEU A CA 1
ATOM 624 C C . LEU A 1 83 ? 12.209 -4.965 -1.678 1.00 94.12 83 LEU A C 1
ATOM 626 O O . LEU A 1 83 ? 13.315 -5.190 -2.152 1.00 94.12 83 LEU A O 1
ATOM 630 N N . ASP A 1 84 ? 12.017 -4.828 -0.363 1.00 91.81 84 ASP A N 1
ATOM 631 C CA . ASP A 1 84 ? 13.097 -4.953 0.626 1.00 91.81 84 ASP A CA 1
ATOM 632 C C . ASP A 1 84 ? 13.777 -6.334 0.569 1.00 91.81 84 ASP A C 1
ATOM 634 O O . ASP A 1 84 ? 14.974 -6.460 0.810 1.00 91.81 84 ASP A O 1
ATOM 638 N N . LYS A 1 85 ? 13.020 -7.395 0.266 1.00 91.88 85 LYS A N 1
ATOM 639 C CA . LYS A 1 85 ? 13.572 -8.749 0.121 1.00 91.88 85 LYS A CA 1
ATOM 640 C C . LYS A 1 85 ? 14.341 -8.916 -1.193 1.00 91.88 85 LYS A C 1
ATOM 642 O O . LYS A 1 85 ? 15.300 -9.684 -1.231 1.00 91.88 85 LYS A O 1
ATOM 647 N N . TRP A 1 86 ? 13.905 -8.231 -2.244 1.00 91.44 86 TRP A N 1
ATOM 648 C CA . TRP A 1 86 ? 14.443 -8.336 -3.600 1.00 91.44 86 TRP A CA 1
ATOM 649 C C . TRP A 1 86 ? 15.528 -7.305 -3.915 1.00 91.44 86 TRP A C 1
ATOM 651 O O . TRP A 1 86 ? 16.040 -7.288 -5.025 1.00 91.44 86 TRP A O 1
ATOM 661 N N . GLU A 1 87 ? 15.944 -6.502 -2.934 1.00 83.88 87 GLU A N 1
ATOM 662 C CA . GLU A 1 87 ? 16.982 -5.474 -3.085 1.00 83.88 87 GLU A CA 1
ATOM 663 C C . GLU A 1 87 ? 18.291 -6.011 -3.701 1.00 83.88 87 GLU A C 1
ATOM 665 O O . GLU A 1 87 ? 18.983 -5.294 -4.420 1.00 83.88 87 GLU A O 1
ATOM 670 N N . ALA A 1 88 ? 18.628 -7.279 -3.441 1.00 86.38 88 ALA A N 1
ATOM 671 C CA . ALA A 1 88 ? 19.824 -7.938 -3.967 1.00 86.38 88 ALA A CA 1
ATOM 672 C C . ALA A 1 88 ? 19.575 -8.800 -5.222 1.00 86.38 88 ALA A C 1
ATOM 674 O O . ALA A 1 88 ? 20.519 -9.406 -5.731 1.00 86.38 88 ALA A O 1
ATOM 675 N N . GLU A 1 89 ? 18.328 -8.917 -5.685 1.00 90.44 89 GLU A N 1
ATOM 676 C CA . GLU A 1 89 ? 17.982 -9.717 -6.861 1.00 90.44 89 GLU A CA 1
ATOM 677 C C . GLU A 1 89 ? 18.277 -8.942 -8.155 1.00 90.44 89 GLU A C 1
ATOM 679 O O . GLU A 1 89 ? 18.157 -7.720 -8.220 1.00 90.44 89 GLU A O 1
ATOM 684 N N . GLU A 1 90 ? 18.673 -9.657 -9.208 1.00 89.19 90 GLU A N 1
ATOM 685 C CA . GLU A 1 90 ? 18.856 -9.060 -10.532 1.00 89.19 90 GLU A CA 1
ATOM 686 C C . GLU A 1 90 ? 17.493 -8.676 -11.137 1.00 89.19 90 GLU A C 1
ATOM 688 O O . GLU A 1 90 ? 16.496 -9.377 -10.957 1.00 89.19 90 GLU A O 1
ATOM 693 N N . GLY A 1 91 ? 17.440 -7.562 -11.869 1.00 87.44 91 GLY A N 1
ATOM 694 C CA . GLY A 1 91 ? 16.222 -7.083 -12.527 1.00 87.44 91 GLY A CA 1
ATOM 695 C C . GLY A 1 91 ? 16.083 -5.566 -12.477 1.00 87.44 91 GLY A C 1
ATOM 696 O O . GLY A 1 91 ? 16.849 -4.876 -11.800 1.00 87.44 91 GLY A O 1
ATOM 697 N N . SER A 1 92 ? 15.116 -5.031 -13.224 1.00 91.00 92 SER A N 1
ATOM 698 C CA . SER A 1 92 ? 14.779 -3.613 -13.115 1.00 91.00 92 SER A CA 1
ATOM 699 C C . SER A 1 92 ? 13.853 -3.377 -11.917 1.00 91.00 92 SER A C 1
ATOM 701 O O . SER A 1 92 ? 13.002 -4.205 -11.591 1.00 91.00 92 SER A O 1
ATOM 703 N N . MET A 1 93 ? 13.966 -2.202 -11.289 1.00 90.88 93 MET A N 1
ATOM 704 C CA . MET A 1 93 ? 13.053 -1.793 -10.211 1.00 90.88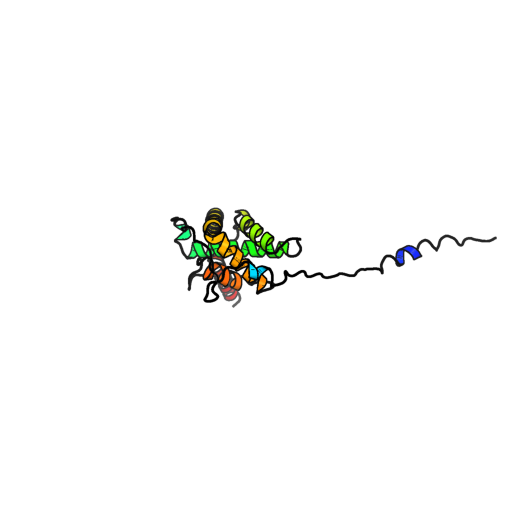 93 MET A CA 1
ATOM 705 C C . MET A 1 93 ? 11.584 -1.817 -10.670 1.00 90.88 93 MET A C 1
ATOM 707 O O . MET A 1 93 ? 10.693 -2.108 -9.879 1.00 90.88 93 MET A O 1
ATOM 711 N N . LYS A 1 94 ? 11.326 -1.544 -11.954 1.00 91.62 94 LYS A N 1
ATOM 712 C CA . LYS A 1 94 ? 9.993 -1.633 -12.560 1.00 91.62 94 LYS A CA 1
ATOM 713 C C . LYS A 1 94 ? 9.455 -3.057 -12.534 1.00 91.62 94 LYS A C 1
ATOM 715 O O . LYS A 1 94 ? 8.370 -3.265 -12.001 1.00 91.62 94 LYS A O 1
ATOM 720 N N . ASP A 1 95 ? 10.240 -4.027 -12.992 1.00 92.88 95 ASP A N 1
ATOM 721 C CA . ASP A 1 95 ? 9.831 -5.436 -12.986 1.00 92.88 95 ASP A CA 1
ATOM 722 C C . ASP A 1 95 ? 9.580 -5.944 -11.561 1.00 92.88 95 ASP A C 1
ATOM 724 O O . ASP A 1 95 ? 8.624 -6.686 -11.313 1.00 92.88 95 ASP A O 1
ATOM 728 N N . HIS A 1 96 ? 10.413 -5.522 -10.603 1.00 94.69 96 HIS A N 1
ATOM 729 C CA . HIS A 1 96 ? 10.229 -5.853 -9.189 1.00 94.69 96 HIS A CA 1
ATOM 730 C C . HIS A 1 96 ? 8.958 -5.230 -8.613 1.00 94.69 96 HIS A C 1
ATOM 732 O O . HIS A 1 96 ? 8.219 -5.925 -7.919 1.00 94.69 96 HIS A O 1
ATOM 738 N N . VAL A 1 97 ? 8.672 -3.957 -8.906 1.00 95.31 97 VAL A N 1
ATOM 739 C CA . VAL A 1 97 ? 7.432 -3.289 -8.475 1.00 95.31 97 VAL A CA 1
ATOM 740 C C . VAL A 1 97 ? 6.215 -3.992 -9.061 1.00 95.31 97 VAL A C 1
ATOM 742 O O . VAL A 1 97 ? 5.310 -4.345 -8.302 1.00 95.31 97 VAL A O 1
ATOM 745 N N . ASP A 1 98 ? 6.206 -4.251 -10.367 1.00 93.50 98 ASP A N 1
ATOM 746 C CA . ASP A 1 98 ? 5.086 -4.902 -11.049 1.00 93.50 98 ASP A CA 1
ATOM 747 C C . ASP A 1 98 ? 4.853 -6.303 -10.449 1.00 93.50 98 ASP A C 1
ATOM 749 O O . ASP A 1 98 ? 3.758 -6.620 -9.972 1.00 93.50 98 ASP A O 1
ATOM 753 N N . THR A 1 99 ? 5.916 -7.105 -10.318 1.00 94.88 99 THR A N 1
ATOM 754 C CA . THR A 1 99 ? 5.851 -8.445 -9.706 1.00 94.88 99 THR A CA 1
ATOM 755 C C . THR A 1 99 ? 5.401 -8.397 -8.243 1.00 94.88 99 THR A C 1
ATOM 757 O O . THR A 1 99 ? 4.608 -9.240 -7.799 1.00 94.88 99 THR A O 1
ATOM 760 N N . ALA A 1 100 ? 5.873 -7.412 -7.473 1.00 96.44 100 ALA A N 1
ATOM 761 C CA . ALA A 1 100 ? 5.510 -7.253 -6.070 1.00 96.44 100 ALA A CA 1
ATOM 762 C C . ALA A 1 100 ? 4.023 -6.928 -5.922 1.00 96.44 100 ALA A C 1
ATOM 764 O O . ALA A 1 100 ? 3.364 -7.508 -5.057 1.00 96.44 100 ALA A O 1
ATOM 765 N N . CYS A 1 101 ? 3.484 -6.063 -6.786 1.00 95.56 101 CYS A N 1
ATOM 766 C CA . CYS A 1 101 ? 2.069 -5.703 -6.798 1.00 95.56 101 CYS A CA 1
ATOM 767 C C . CYS A 1 101 ? 1.190 -6.939 -7.009 1.00 95.56 101 CYS A C 1
ATOM 769 O O . CYS A 1 101 ? 0.345 -7.231 -6.162 1.00 95.56 101 CYS A O 1
ATOM 771 N N . PHE A 1 102 ? 1.456 -7.738 -8.048 1.00 92.06 102 PHE A N 1
ATOM 772 C CA . PHE A 1 102 ? 0.704 -8.977 -8.297 1.00 92.06 102 PHE A CA 1
ATOM 773 C C . PHE A 1 102 ? 0.830 -9.998 -7.157 1.00 92.06 102 PHE A C 1
ATOM 775 O O . PHE A 1 102 ? -0.128 -10.698 -6.822 1.00 92.06 102 PHE A O 1
ATOM 782 N N . THR A 1 103 ? 1.999 -10.066 -6.522 1.00 95.69 103 THR A N 1
ATOM 783 C CA . THR A 1 103 ? 2.290 -11.045 -5.464 1.00 95.69 103 THR A CA 1
ATOM 784 C C . THR A 1 103 ? 1.731 -10.640 -4.093 1.00 95.69 103 THR A C 1
ATOM 786 O O . THR A 1 103 ? 1.512 -11.497 -3.229 1.00 95.69 103 THR A O 1
ATOM 789 N N . ALA A 1 104 ? 1.496 -9.347 -3.857 1.00 96.56 104 ALA A N 1
ATOM 790 C CA . ALA A 1 104 ? 1.079 -8.817 -2.560 1.00 96.56 104 ALA A CA 1
ATOM 791 C C . ALA A 1 104 ? -0.338 -9.250 -2.146 1.00 96.56 104 ALA A C 1
ATOM 793 O O . ALA A 1 104 ? -0.584 -9.468 -0.957 1.00 96.56 104 ALA A O 1
ATOM 794 N N . CYS A 1 105 ? -1.256 -9.447 -3.099 1.00 96.12 105 CYS A N 1
ATOM 795 C CA . CYS A 1 105 ? -2.661 -9.778 -2.827 1.00 96.12 105 CYS A CA 1
ATOM 796 C C . CYS A 1 105 ? -2.911 -11.254 -2.483 1.00 96.12 105 CYS A C 1
ATOM 798 O O . CYS A 1 105 ? -3.797 -11.905 -3.035 1.00 96.12 105 CYS A O 1
ATOM 800 N N . ASN A 1 106 ? -2.148 -11.784 -1.529 1.00 94.75 106 ASN A N 1
ATOM 801 C CA . ASN A 1 106 ? -2.256 -13.157 -1.056 1.00 94.75 106 ASN A CA 1
ATOM 802 C C . ASN A 1 106 ? -2.777 -13.218 0.390 1.00 94.75 106 ASN A C 1
ATOM 804 O O . ASN A 1 106 ? -2.348 -12.455 1.257 1.00 94.75 106 ASN A O 1
ATOM 808 N N . VAL A 1 107 ? -3.652 -14.190 0.668 1.00 92.69 107 VAL A N 1
ATOM 809 C CA . VAL A 1 107 ? -4.241 -14.440 1.998 1.00 92.69 107 VAL A CA 1
ATOM 810 C C . VAL A 1 107 ? -3.182 -14.538 3.101 1.00 92.69 107 VAL A C 1
ATOM 812 O O . VAL A 1 107 ? -3.366 -13.973 4.177 1.00 92.69 107 VAL A O 1
ATOM 815 N N . HIS A 1 108 ? -2.071 -15.232 2.849 1.00 93.31 108 HIS A N 1
ATOM 816 C CA . HIS A 1 108 ? -1.017 -15.445 3.841 1.00 93.31 108 HIS A CA 1
ATOM 817 C C . HIS A 1 108 ? -0.253 -14.167 4.184 1.00 93.31 108 HIS A C 1
ATOM 819 O O . HIS A 1 108 ? 0.193 -14.015 5.315 1.00 93.31 108 HIS A O 1
ATOM 825 N N . LYS A 1 109 ? -0.113 -13.251 3.224 1.00 94.25 109 LYS A N 1
ATOM 826 C CA . LYS A 1 109 ? 0.568 -11.963 3.418 1.00 94.25 109 LYS A CA 1
ATOM 827 C C . LYS A 1 109 ? -0.319 -10.958 4.136 1.00 94.25 109 LYS A C 1
ATOM 829 O O . LYS A 1 109 ? 0.144 -10.165 4.944 1.00 94.25 109 LYS A O 1
ATOM 834 N N . LEU A 1 110 ? -1.618 -11.029 3.869 1.00 95.94 110 LEU A N 1
ATOM 835 C CA . LEU A 1 110 ? -2.594 -10.078 4.382 1.00 95.94 110 LEU A CA 1
ATOM 836 C C . LEU A 1 110 ? -3.237 -10.515 5.710 1.00 95.94 110 LEU A C 1
ATOM 838 O O . LEU A 1 110 ? -4.210 -9.908 6.154 1.00 95.94 110 LEU A O 1
ATOM 842 N N . ASN A 1 111 ? -2.703 -11.546 6.370 1.00 95.19 111 ASN A N 1
ATOM 843 C CA . ASN A 1 111 ? -3.266 -12.078 7.612 1.00 95.19 111 ASN A CA 1
ATOM 844 C C . ASN A 1 111 ? -2.978 -11.232 8.863 1.00 95.19 111 ASN A C 1
ATOM 846 O O . ASN A 1 111 ? -3.656 -11.401 9.875 1.00 95.19 111 ASN A O 1
ATOM 850 N N . SER A 1 112 ? -1.995 -10.330 8.805 1.00 93.69 112 SER A N 1
ATOM 851 C CA . SER A 1 112 ? -1.579 -9.503 9.941 1.00 93.69 112 SER A CA 1
ATOM 852 C C . SER A 1 112 ? -2.382 -8.208 10.096 1.00 93.69 112 SER A C 1
ATOM 854 O O . SER A 1 112 ? -2.168 -7.475 11.061 1.00 93.69 112 SER A O 1
ATOM 856 N N . TYR A 1 113 ? -3.262 -7.902 9.143 1.00 95.88 113 TYR A N 1
ATOM 857 C CA . TYR A 1 113 ? -4.035 -6.660 9.100 1.00 95.88 113 TYR A CA 1
ATOM 858 C C . TYR A 1 113 ? -5.363 -6.790 9.851 1.00 95.88 113 TYR A C 1
ATOM 860 O O . TYR A 1 113 ? -5.741 -7.872 10.305 1.00 95.88 113 TYR A O 1
ATOM 868 N N . VAL A 1 114 ? -6.062 -5.669 10.048 1.00 96.31 114 VAL A N 1
ATOM 869 C CA . VAL A 1 114 ? -7.242 -5.636 10.930 1.00 96.31 114 VAL A CA 1
ATOM 870 C C . VAL A 1 114 ? -8.445 -6.358 10.327 1.00 96.31 114 VAL A C 1
ATOM 872 O O . VAL A 1 114 ? -9.184 -7.030 11.049 1.00 96.31 114 VAL A O 1
ATOM 875 N N . LEU A 1 115 ? -8.665 -6.222 9.019 1.00 95.81 115 LEU A N 1
ATOM 876 C CA . LEU A 1 115 ? -9.755 -6.921 8.344 1.00 95.81 115 LEU A CA 1
ATOM 877 C C . LEU A 1 115 ? -9.421 -8.400 8.151 1.00 95.81 115 LEU A C 1
ATOM 879 O O . LEU A 1 115 ? -8.260 -8.792 8.074 1.00 95.81 115 LEU A O 1
ATOM 883 N N . SER A 1 116 ? -10.458 -9.230 8.014 1.00 96.06 116 SER A N 1
ATOM 884 C CA . SER A 1 116 ? -10.249 -10.648 7.732 1.00 96.06 116 SER A CA 1
ATOM 885 C C . SER A 1 116 ? -9.476 -10.837 6.416 1.00 96.06 116 SER A C 1
ATOM 887 O O . SER A 1 116 ? -9.698 -10.075 5.467 1.00 96.06 116 SER A O 1
ATOM 889 N N . PRO A 1 117 ? -8.622 -11.872 6.304 1.00 95.50 117 PRO A N 1
ATOM 890 C CA . PRO A 1 117 ? -7.802 -12.075 5.112 1.00 95.50 117 PRO A CA 1
ATOM 891 C C . PRO A 1 117 ? -8.590 -12.075 3.786 1.00 95.50 117 PRO A C 1
ATOM 893 O O . PRO A 1 117 ? -8.138 -11.429 2.843 1.00 95.50 117 PRO A O 1
ATOM 896 N N . PRO A 1 118 ? -9.799 -12.675 3.685 1.00 96.12 118 PRO A N 1
ATOM 897 C CA . PRO A 1 118 ? -10.597 -12.588 2.459 1.00 96.12 118 PRO A CA 1
ATOM 898 C C . PRO A 1 118 ? -11.018 -11.156 2.097 1.00 96.12 118 PRO A C 1
ATOM 900 O O . PRO A 1 118 ? -11.022 -10.795 0.922 1.00 96.12 118 PRO A O 1
ATOM 903 N N . LYS A 1 119 ? -11.350 -10.319 3.093 1.00 97.19 119 LYS A N 1
ATOM 904 C CA . LYS A 1 119 ? -11.694 -8.905 2.867 1.00 97.19 119 LYS A CA 1
ATOM 905 C C . LYS A 1 119 ? -10.475 -8.115 2.402 1.00 97.19 119 LYS A C 1
ATOM 907 O O . LYS A 1 119 ? -10.595 -7.341 1.458 1.00 97.19 119 LYS A O 1
ATOM 912 N N . MET A 1 120 ? -9.316 -8.346 3.021 1.00 97.75 120 MET A N 1
ATOM 913 C CA . MET A 1 120 ? -8.063 -7.710 2.609 1.00 97.75 120 MET A CA 1
ATOM 914 C C . MET A 1 120 ? -7.677 -8.089 1.180 1.00 97.75 120 MET A C 1
ATOM 916 O O . MET A 1 120 ? -7.372 -7.206 0.387 1.00 97.75 120 MET A O 1
ATOM 920 N N . VAL A 1 121 ? -7.745 -9.376 0.818 1.00 97.00 121 VAL A N 1
ATOM 921 C CA . VAL A 1 121 ? -7.456 -9.835 -0.553 1.00 97.00 121 VAL A CA 1
ATOM 922 C C . VAL A 1 121 ? -8.415 -9.204 -1.557 1.00 97.00 121 VAL A C 1
ATOM 924 O O . VAL A 1 121 ? -7.979 -8.737 -2.606 1.00 97.00 121 VAL A O 1
ATOM 927 N N . LYS A 1 122 ? -9.710 -9.131 -1.233 1.00 96.19 122 LYS A N 1
ATOM 928 C CA . LYS A 1 122 ? -10.708 -8.498 -2.102 1.00 96.19 122 LYS A CA 1
ATOM 929 C C . LYS A 1 122 ? -10.422 -7.013 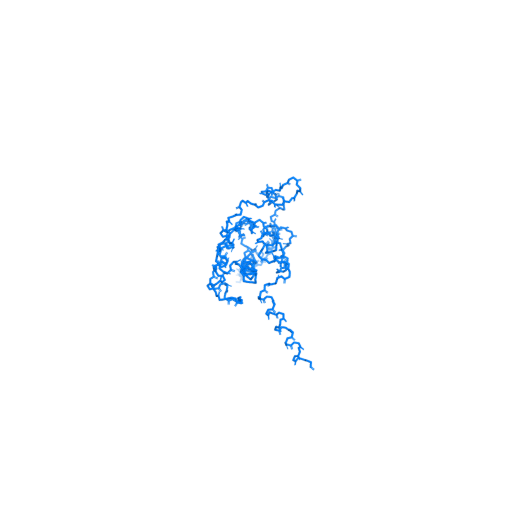-2.333 1.00 96.19 122 LYS A C 1
ATOM 931 O O . LYS A 1 122 ? -10.473 -6.558 -3.469 1.00 96.19 122 LYS A O 1
ATOM 936 N N . LEU A 1 123 ? -10.090 -6.271 -1.277 1.00 96.62 123 LEU A N 1
ATOM 937 C CA . LEU A 1 123 ? -9.697 -4.865 -1.390 1.00 96.62 123 LEU A CA 1
ATOM 938 C C . LEU A 1 123 ? -8.407 -4.704 -2.197 1.00 96.62 123 LEU A C 1
ATOM 940 O O . LEU A 1 123 ? -8.357 -3.877 -3.096 1.00 96.62 123 LEU A O 1
ATOM 944 N N . CYS A 1 124 ? -7.394 -5.518 -1.908 1.00 97.00 124 CYS A N 1
ATOM 945 C CA . CYS A 1 124 ? -6.098 -5.499 -2.580 1.00 97.00 124 CYS A CA 1
ATOM 946 C C . CYS A 1 124 ? -6.236 -5.746 -4.090 1.00 97.00 124 CYS A C 1
ATOM 948 O O . CYS A 1 124 ? -5.788 -4.937 -4.897 1.00 97.00 124 CYS A O 1
ATOM 950 N N . THR A 1 125 ? -6.919 -6.829 -4.471 1.00 95.19 125 THR A N 1
ATOM 951 C CA . THR A 1 125 ? -7.146 -7.188 -5.881 1.00 95.19 125 THR A CA 1
ATOM 952 C C . THR A 1 125 ? -8.011 -6.165 -6.606 1.00 95.19 125 THR A C 1
ATOM 954 O O . THR A 1 125 ? -7.712 -5.835 -7.749 1.00 95.19 125 THR A O 1
ATOM 957 N N . GLY A 1 126 ? -9.035 -5.611 -5.949 1.00 94.00 126 GLY A N 1
ATOM 958 C CA . GLY A 1 126 ? -9.812 -4.514 -6.522 1.00 94.00 126 GLY A CA 1
ATOM 959 C C . GLY A 1 126 ? -8.974 -3.252 -6.716 1.00 94.00 126 GLY A C 1
ATOM 960 O O . GLY A 1 126 ? -9.011 -2.659 -7.785 1.00 94.00 126 GLY A O 1
ATOM 961 N N . ILE A 1 127 ? -8.162 -2.859 -5.730 1.00 94.44 127 ILE A N 1
ATOM 962 C CA . ILE A 1 127 ? -7.264 -1.704 -5.867 1.00 94.44 127 ILE A CA 1
ATOM 963 C C . ILE A 1 127 ? -6.324 -1.892 -7.054 1.00 94.44 127 ILE A C 1
ATOM 965 O O . ILE A 1 127 ? -6.226 -0.982 -7.869 1.00 94.44 127 ILE A O 1
ATOM 969 N N . LEU A 1 128 ? -5.686 -3.058 -7.185 1.00 93.44 128 LEU A N 1
ATOM 970 C CA . LEU A 1 128 ? -4.844 -3.345 -8.346 1.00 93.44 128 LEU A CA 1
ATOM 971 C C . LEU A 1 128 ? -5.642 -3.255 -9.644 1.00 93.44 128 LEU A C 1
ATOM 973 O O . LEU A 1 128 ? -5.263 -2.494 -10.518 1.00 93.44 128 LEU A O 1
ATOM 977 N N . GLY A 1 129 ? -6.795 -3.920 -9.737 1.00 92.06 129 GLY A N 1
ATOM 978 C CA . GLY A 1 129 ? -7.612 -3.900 -10.953 1.00 92.06 129 GLY A CA 1
ATOM 979 C C . GLY A 1 129 ? -8.080 -2.506 -11.398 1.00 92.06 129 GLY A C 1
ATOM 980 O O . GLY A 1 129 ? -8.363 -2.318 -12.577 1.00 92.06 129 GLY A O 1
ATOM 981 N N . HIS A 1 130 ? -8.156 -1.528 -10.486 1.00 89.88 130 HIS A N 1
ATOM 982 C CA . HIS A 1 130 ? -8.625 -0.168 -10.792 1.00 89.88 130 HIS A CA 1
ATOM 983 C C . HIS A 1 130 ? -7.532 0.898 -10.842 1.00 89.88 130 HIS A C 1
ATOM 985 O O . HIS A 1 130 ? -7.716 1.924 -11.498 1.00 89.88 130 HIS A O 1
ATOM 991 N N . TYR A 1 131 ? -6.425 0.684 -10.134 1.00 92.38 131 TYR A N 1
ATOM 992 C CA . TYR A 1 131 ? -5.385 1.688 -9.916 1.00 92.38 131 TYR A CA 1
ATOM 993 C C . TYR A 1 131 ? -3.980 1.175 -10.225 1.00 92.38 131 TYR A C 1
ATOM 995 O O . TYR A 1 131 ? -3.027 1.808 -9.783 1.00 92.38 131 TYR A O 1
ATOM 1003 N N . GLU A 1 132 ? -3.833 0.065 -10.954 1.00 91.69 132 GLU A N 1
ATOM 1004 C CA . GLU A 1 132 ? -2.536 -0.558 -11.256 1.00 91.69 132 GLU A CA 1
ATOM 1005 C C . GLU A 1 132 ? -1.483 0.467 -11.685 1.00 91.69 132 GLU A C 1
ATOM 1007 O O . GLU A 1 132 ? -0.488 0.645 -10.990 1.00 91.69 132 GLU A O 1
ATOM 1012 N N . GLU A 1 133 ? -1.750 1.215 -12.758 1.00 91.06 133 GLU A N 1
ATOM 1013 C CA . GLU A 1 133 ? -0.823 2.211 -13.306 1.00 91.06 133 GLU A CA 1
ATOM 1014 C C . GLU A 1 133 ? -0.476 3.311 -12.291 1.00 91.06 133 GLU A C 1
ATOM 1016 O O . GLU A 1 133 ? 0.684 3.702 -12.147 1.00 91.06 133 GLU A O 1
ATOM 1021 N N . ALA A 1 134 ? -1.473 3.804 -11.552 1.00 91.56 134 ALA A N 1
ATOM 1022 C CA . ALA A 1 134 ? -1.262 4.843 -10.550 1.00 91.56 134 ALA A CA 1
ATOM 1023 C C . ALA A 1 134 ? -0.425 4.345 -9.371 1.00 91.56 134 ALA A C 1
ATOM 1025 O O . ALA A 1 134 ? 0.425 5.066 -8.840 1.00 91.56 134 ALA A O 1
ATOM 1026 N N . LEU A 1 135 ? -0.659 3.099 -8.972 1.00 93.75 135 LEU A N 1
ATOM 1027 C CA . LEU A 1 135 ? 0.020 2.448 -7.872 1.00 93.75 135 LEU A CA 1
ATOM 1028 C C . LEU A 1 135 ? 1.472 2.126 -8.237 1.00 93.75 135 LEU A C 1
ATOM 1030 O O . LEU A 1 135 ? 2.366 2.525 -7.490 1.00 93.75 135 LEU A O 1
ATOM 1034 N N . THR A 1 136 ? 1.725 1.490 -9.384 1.00 94.31 136 THR A N 1
ATOM 1035 C CA . THR A 1 136 ? 3.084 1.143 -9.836 1.00 94.31 136 THR A CA 1
ATOM 1036 C C . THR A 1 136 ? 3.917 2.396 -10.092 1.00 94.31 136 THR A C 1
ATOM 1038 O O . THR A 1 136 ? 5.038 2.499 -9.592 1.00 94.31 136 THR A O 1
ATOM 1041 N N . THR A 1 137 ? 3.345 3.412 -10.748 1.00 93.38 137 THR A N 1
ATOM 1042 C CA . THR A 1 137 ? 4.018 4.702 -10.981 1.00 93.38 137 THR A CA 1
ATOM 1043 C C . THR A 1 137 ? 4.360 5.410 -9.670 1.00 93.38 137 THR A C 1
ATOM 1045 O O . THR A 1 137 ? 5.482 5.888 -9.492 1.00 93.38 137 THR A O 1
ATOM 1048 N N . SER A 1 138 ? 3.422 5.470 -8.717 1.00 94.62 138 SER A N 1
ATOM 1049 C CA . SER A 1 138 ? 3.663 6.132 -7.427 1.00 94.62 138 SER A CA 1
ATOM 1050 C C . SER A 1 138 ? 4.691 5.383 -6.569 1.00 94.62 138 SER A C 1
ATOM 1052 O O . SER A 1 138 ? 5.547 6.012 -5.941 1.00 94.62 138 SER A O 1
ATOM 1054 N N . LEU A 1 139 ? 4.682 4.045 -6.597 1.00 95.12 139 LEU A N 1
ATOM 1055 C CA . LEU A 1 139 ? 5.703 3.216 -5.949 1.00 95.12 139 LEU A CA 1
ATOM 1056 C C . LEU A 1 139 ? 7.088 3.444 -6.561 1.00 95.12 139 LEU A C 1
ATOM 1058 O O . LEU A 1 139 ? 8.039 3.713 -5.826 1.00 95.12 139 LEU A O 1
ATOM 1062 N N . LEU A 1 140 ? 7.198 3.423 -7.892 1.00 94.38 140 LEU A N 1
ATOM 1063 C CA . LEU A 1 140 ? 8.448 3.715 -8.598 1.00 94.38 140 LEU A CA 1
ATOM 1064 C C . LEU A 1 140 ? 8.999 5.088 -8.227 1.00 94.38 140 LEU A C 1
ATOM 1066 O O . LEU A 1 140 ? 10.187 5.233 -7.930 1.00 94.38 140 LEU A O 1
ATOM 1070 N N . LEU A 1 141 ? 8.133 6.099 -8.178 1.00 93.25 141 LEU A N 1
ATOM 1071 C CA . LEU A 1 141 ? 8.511 7.441 -7.753 1.00 93.25 141 LEU A CA 1
ATOM 1072 C C . LEU A 1 141 ? 8.973 7.488 -6.299 1.00 93.25 141 LEU A C 1
ATOM 1074 O O . LEU A 1 141 ? 9.951 8.178 -6.007 1.00 93.25 141 LEU A O 1
ATOM 1078 N N . ALA A 1 142 ? 8.302 6.779 -5.391 1.00 94.31 142 ALA A N 1
ATOM 1079 C CA . ALA A 1 142 ? 8.692 6.727 -3.987 1.00 94.31 142 ALA A CA 1
ATOM 1080 C C . ALA A 1 142 ? 10.094 6.123 -3.822 1.00 94.31 142 ALA A C 1
ATOM 1082 O O . ALA A 1 142 ? 10.943 6.749 -3.192 1.00 94.31 142 ALA A O 1
ATOM 1083 N N . TYR A 1 143 ? 10.361 4.981 -4.457 1.00 92.38 143 TYR A N 1
ATOM 1084 C CA . TYR A 1 143 ? 11.659 4.295 -4.398 1.00 92.38 143 TYR A CA 1
ATOM 1085 C C . TYR A 1 143 ? 12.760 4.976 -5.229 1.00 92.38 143 TYR A C 1
ATOM 1087 O O . TYR A 1 143 ? 13.945 4.794 -4.974 1.00 92.38 143 TYR A O 1
ATOM 1095 N N . THR A 1 144 ? 12.396 5.829 -6.190 1.00 89.94 144 THR A N 1
ATOM 1096 C CA . THR A 1 144 ? 13.362 6.696 -6.891 1.00 89.94 144 THR A CA 1
ATOM 1097 C C . THR A 1 144 ? 13.727 7.932 -6.061 1.00 89.94 144 THR A C 1
ATOM 1099 O O . THR A 1 144 ? 14.834 8.464 -6.169 1.00 89.94 144 THR A O 1
ATOM 1102 N N . ARG A 1 145 ? 12.787 8.448 -5.256 1.00 91.44 145 ARG A N 1
ATOM 1103 C CA . ARG A 1 145 ? 12.993 9.638 -4.410 1.00 91.44 145 ARG A CA 1
ATOM 1104 C C . ARG A 1 145 ? 13.642 9.307 -3.071 1.00 91.44 145 ARG A C 1
ATOM 1106 O O . ARG A 1 145 ? 14.377 10.143 -2.548 1.00 91.44 145 ARG A O 1
ATOM 1113 N N . TYR A 1 146 ? 13.357 8.131 -2.526 1.00 90.25 146 TYR A N 1
ATOM 1114 C CA . TYR A 1 146 ? 13.825 7.677 -1.226 1.00 90.25 146 TYR A CA 1
ATOM 1115 C C . TYR A 1 146 ? 14.464 6.301 -1.378 1.00 90.25 146 TYR A C 1
ATOM 1117 O O . TYR A 1 146 ? 13.835 5.397 -1.911 1.00 90.25 146 TYR A O 1
ATOM 1125 N N . GLU A 1 147 ? 15.679 6.136 -0.855 1.00 86.38 147 GLU A N 1
ATOM 1126 C CA . GLU A 1 147 ? 16.371 4.838 -0.829 1.00 86.38 147 GLU A CA 1
ATOM 1127 C C . GLU A 1 147 ? 15.538 3.778 -0.096 1.00 86.38 147 GLU A C 1
ATOM 1129 O O . GLU A 1 147 ? 15.400 2.653 -0.560 1.00 86.38 147 GLU A O 1
ATOM 1134 N N . LYS A 1 148 ? 14.906 4.173 1.017 1.00 91.06 148 LYS A N 1
ATOM 1135 C CA . LYS A 1 148 ? 13.982 3.331 1.774 1.00 91.06 148 LYS A CA 1
ATOM 1136 C C . LYS A 1 148 ? 12.788 4.147 2.274 1.00 91.06 148 LYS A C 1
ATOM 1138 O O . LYS A 1 148 ? 12.886 4.786 3.326 1.00 91.06 148 LYS A O 1
ATOM 1143 N N . PRO A 1 149 ? 11.673 4.191 1.528 1.00 94.94 149 PRO A N 1
ATOM 1144 C CA . PRO A 1 149 ? 10.524 4.998 1.908 1.00 94.94 149 PRO A CA 1
ATOM 1145 C C . PRO A 1 149 ? 9.837 4.421 3.155 1.00 94.94 149 PRO A C 1
ATOM 1147 O O . PRO A 1 149 ? 9.606 3.218 3.274 1.00 94.94 149 PRO A O 1
ATOM 1150 N N . SER A 1 150 ? 9.503 5.287 4.111 1.00 96.12 150 SER A N 1
ATOM 1151 C CA . SER A 1 150 ? 8.822 4.895 5.345 1.00 96.12 150 SER A CA 1
ATOM 1152 C C . SER A 1 150 ? 7.358 4.501 5.086 1.00 96.12 150 SER A C 1
ATOM 1154 O O . SER A 1 150 ? 6.763 4.942 4.095 1.00 96.12 150 SER A O 1
ATOM 1156 N N . PRO A 1 151 ? 6.713 3.750 6.004 1.00 95.19 151 PRO A N 1
ATOM 1157 C CA . PRO A 1 151 ? 5.287 3.443 5.900 1.00 95.19 151 PRO A CA 1
ATOM 1158 C C . PRO A 1 151 ? 4.406 4.682 5.710 1.00 95.19 151 PRO A C 1
ATOM 1160 O O . PRO A 1 151 ? 3.444 4.653 4.946 1.00 95.19 151 PRO A O 1
ATOM 1163 N N . GLU A 1 152 ? 4.750 5.790 6.368 1.00 94.50 152 GLU A N 1
ATOM 1164 C CA . GLU A 1 152 ? 4.027 7.056 6.246 1.00 94.50 152 GLU A CA 1
ATOM 1165 C C . GLU A 1 152 ? 4.212 7.691 4.861 1.00 94.50 152 GLU A C 1
ATOM 1167 O O . GLU A 1 152 ? 3.230 8.117 4.250 1.00 94.50 152 GLU A O 1
ATOM 1172 N N . GLN A 1 153 ? 5.443 7.706 4.338 1.00 95.81 153 GLN A N 1
ATOM 1173 C CA . GLN A 1 153 ? 5.746 8.236 3.003 1.00 95.81 153 GLN A CA 1
ATOM 1174 C C . GLN A 1 153 ? 5.008 7.452 1.918 1.00 95.81 153 GLN A C 1
ATOM 1176 O O . GLN A 1 153 ? 4.337 8.049 1.076 1.00 95.81 153 GLN A O 1
ATOM 1181 N N . LEU A 1 154 ? 5.064 6.121 1.988 1.00 96.31 154 LEU A N 1
ATOM 1182 C CA . LEU A 1 154 ? 4.358 5.234 1.070 1.00 96.31 154 LEU A CA 1
ATOM 1183 C C . LEU A 1 154 ? 2.837 5.407 1.160 1.00 96.31 154 LEU A C 1
ATOM 1185 O O . LEU A 1 154 ? 2.163 5.548 0.141 1.00 96.31 154 LEU A O 1
ATOM 1189 N N . THR A 1 155 ? 2.286 5.477 2.375 1.00 95.75 155 THR A N 1
ATOM 1190 C CA . THR A 1 155 ? 0.846 5.712 2.574 1.00 95.75 155 THR A CA 1
ATOM 1191 C C . THR A 1 155 ? 0.420 7.056 1.994 1.00 95.75 155 THR A C 1
ATOM 1193 O O . THR A 1 155 ? -0.638 7.152 1.375 1.00 95.75 155 THR A O 1
ATOM 1196 N N . LYS A 1 156 ? 1.231 8.103 2.173 1.00 94.44 156 LYS A N 1
ATOM 1197 C CA . LYS A 1 156 ? 0.952 9.427 1.620 1.00 94.44 156 LYS A CA 1
ATOM 1198 C C . LYS A 1 156 ? 0.961 9.401 0.088 1.00 94.44 156 LYS A C 1
ATOM 1200 O O . LYS A 1 156 ? -0.066 9.698 -0.518 1.00 94.44 156 LYS A O 1
ATOM 1205 N N . MET A 1 157 ? 2.076 9.003 -0.520 1.00 94.50 157 MET A N 1
ATOM 1206 C CA . MET A 1 157 ? 2.260 9.064 -1.976 1.00 94.50 157 MET A CA 1
ATOM 1207 C C . MET A 1 157 ? 1.327 8.110 -2.729 1.00 94.50 157 MET A C 1
ATOM 1209 O O . MET A 1 157 ? 0.778 8.458 -3.773 1.00 94.50 157 MET A O 1
ATOM 1213 N N . VAL A 1 158 ? 1.110 6.904 -2.203 1.00 95.69 158 VAL A N 1
ATOM 1214 C CA . VAL A 1 158 ? 0.298 5.897 -2.895 1.00 95.69 158 VAL A CA 1
ATOM 1215 C C . VAL A 1 158 ? -1.157 5.990 -2.451 1.00 95.69 158 VAL A C 1
ATOM 1217 O O . VAL A 1 158 ? -2.046 6.233 -3.262 1.00 95.69 158 VAL A O 1
ATOM 1220 N N . CYS A 1 159 ? -1.427 5.849 -1.154 1.00 96.19 159 CYS A N 1
ATOM 1221 C CA . CYS A 1 159 ? -2.798 5.680 -0.672 1.00 96.19 159 CYS A CA 1
ATOM 1222 C C . CYS A 1 159 ? -3.584 6.979 -0.499 1.00 96.19 159 CYS A C 1
ATOM 1224 O O . CYS A 1 159 ? -4.814 6.920 -0.496 1.00 96.19 159 CYS A O 1
ATOM 1226 N N . ARG A 1 160 ? -2.932 8.140 -0.354 1.00 94.25 160 ARG A N 1
ATOM 1227 C CA . ARG A 1 160 ? -3.632 9.439 -0.312 1.00 94.25 160 ARG A CA 1
ATOM 1228 C C . ARG A 1 160 ? -3.658 10.115 -1.677 1.00 94.25 160 ARG A C 1
ATOM 1230 O O . ARG A 1 160 ? -4.703 10.624 -2.067 1.00 94.25 160 ARG A O 1
ATOM 1237 N N . GLU A 1 161 ? -2.525 10.124 -2.373 1.00 91.94 161 GLU A N 1
ATOM 1238 C CA . GLU A 1 161 ? -2.353 10.906 -3.602 1.00 91.94 161 GLU A CA 1
ATOM 1239 C C . GLU A 1 161 ? -2.731 10.113 -4.870 1.00 91.94 161 GLU A C 1
ATOM 1241 O O . GLU A 1 161 ? -3.491 10.625 -5.690 1.00 91.94 161 GLU A O 1
ATOM 1246 N N . ALA A 1 162 ? -2.273 8.862 -5.027 1.00 91.81 162 ALA A N 1
ATOM 1247 C CA . ALA A 1 162 ? -2.482 8.088 -6.261 1.00 91.81 162 ALA A CA 1
ATOM 1248 C C . ALA A 1 162 ? -3.791 7.262 -6.298 1.00 91.81 162 ALA A C 1
ATOM 1250 O O . ALA A 1 162 ? -4.520 7.307 -7.289 1.00 91.81 162 ALA A O 1
ATOM 1251 N N . VAL A 1 163 ? -4.119 6.536 -5.218 1.00 91.81 163 VAL A N 1
ATOM 1252 C CA . VAL A 1 163 ? -5.265 5.589 -5.107 1.00 91.81 163 VAL A CA 1
ATOM 1253 C C . VAL A 1 163 ? -6.499 6.195 -4.394 1.00 91.81 163 VAL A C 1
ATOM 1255 O O . VAL A 1 163 ? -7.529 5.550 -4.222 1.00 91.81 163 VAL A O 1
ATOM 1258 N N . PRO A 1 164 ? -6.482 7.502 -4.105 1.00 90.81 164 PRO A N 1
ATOM 1259 C CA . PRO A 1 164 ? -7.209 8.189 -3.009 1.00 90.81 164 PRO A CA 1
ATOM 1260 C C . PRO A 1 164 ? -8.012 7.333 -1.996 1.00 90.81 164 PRO A C 1
ATOM 1262 O O . PRO A 1 164 ? -9.149 7.664 -1.645 1.00 90.81 164 PRO A O 1
ATOM 1265 N N . ALA A 1 165 ? -7.424 6.258 -1.468 1.00 93.88 165 ALA A N 1
ATOM 1266 C CA . ALA A 1 165 ? -8.081 5.367 -0.513 1.00 93.88 165 ALA A CA 1
ATOM 1267 C C . ALA A 1 165 ? -8.116 5.956 0.904 1.00 93.88 165 ALA A C 1
ATOM 1269 O O . ALA A 1 165 ? -9.114 5.851 1.617 1.00 93.88 165 ALA A O 1
ATOM 1270 N N . CYS A 1 166 ? -7.039 6.631 1.304 1.00 94.38 166 CYS A N 1
ATOM 1271 C CA . CYS A 1 166 ? -6.885 7.249 2.615 1.00 94.38 166 CYS A CA 1
ATOM 1272 C C . CYS A 1 166 ? -7.178 8.752 2.548 1.00 94.38 166 CYS A C 1
ATOM 1274 O O . CYS A 1 166 ? -6.273 9.587 2.469 1.00 94.38 166 CYS A O 1
ATOM 1276 N N . ARG A 1 167 ? -8.463 9.117 2.602 1.00 90.25 167 ARG A N 1
ATOM 1277 C CA . ARG A 1 167 ? -8.893 10.527 2.633 1.00 90.25 167 ARG A CA 1
ATOM 1278 C C . ARG A 1 167 ? -8.338 11.265 3.860 1.00 90.25 167 ARG A C 1
ATOM 1280 O O . ARG A 1 167 ? -7.900 10.655 4.840 1.00 90.25 167 ARG A O 1
ATOM 1287 N N . THR A 1 168 ? -8.338 12.596 3.815 1.00 85.50 168 THR A N 1
ATOM 1288 C CA . THR A 1 168 ? -7.923 13.440 4.947 1.00 85.50 168 THR A CA 1
ATOM 1289 C C . THR A 1 168 ? -8.689 13.052 6.212 1.00 85.50 168 THR A C 1
ATOM 1291 O O . THR A 1 168 ? -9.905 12.895 6.177 1.00 85.50 168 THR A O 1
ATOM 1294 N N . GLY A 1 169 ? -7.972 12.858 7.321 1.00 85.81 169 GLY A N 1
ATOM 1295 C CA . GLY A 1 169 ? -8.554 12.422 8.596 1.00 85.81 169 GLY A CA 1
ATOM 1296 C C . GLY A 1 169 ? -8.822 10.917 8.715 1.00 85.81 169 GLY A C 1
ATOM 1297 O O . GLY A 1 169 ? -9.105 10.452 9.813 1.00 85.81 169 GLY A O 1
ATOM 1298 N N . VAL A 1 170 ? -8.676 10.138 7.637 1.00 91.81 170 VAL A N 1
ATOM 1299 C CA . VAL A 1 170 ? -8.741 8.671 7.685 1.00 91.81 170 VAL A CA 1
ATOM 1300 C C . VAL A 1 170 ? -7.323 8.110 7.788 1.00 91.81 170 VAL A C 1
ATOM 1302 O O . VAL A 1 170 ? -6.421 8.490 7.027 1.00 91.81 170 VAL A O 1
ATOM 1305 N N . GLN A 1 171 ? -7.123 7.221 8.757 1.00 92.44 171 GLN A N 1
ATOM 1306 C CA . GLN A 1 171 ? -5.894 6.459 8.952 1.00 92.44 171 GLN A CA 1
ATOM 1307 C C . GLN A 1 171 ? -6.158 4.964 8.732 1.00 92.44 171 GLN A C 1
ATOM 1309 O O . GLN A 1 171 ? -7.289 4.513 8.934 1.00 92.44 171 GLN A O 1
ATOM 1314 N N . PRO A 1 172 ? -5.132 4.184 8.347 1.00 95.19 172 PRO A N 1
ATOM 1315 C CA . PRO A 1 172 ? -5.248 2.734 8.301 1.00 95.19 172 PRO A CA 1
ATOM 1316 C C . PRO A 1 172 ? -5.572 2.181 9.693 1.00 95.19 172 PRO A C 1
ATOM 1318 O O . PRO A 1 172 ? -4.923 2.539 10.680 1.00 95.19 172 PRO A O 1
ATOM 1321 N N . MET A 1 173 ? -6.538 1.269 9.772 1.00 96.12 173 MET A N 1
ATOM 1322 C CA . MET A 1 173 ? -6.956 0.641 11.029 1.00 96.12 173 MET A CA 1
ATOM 1323 C C . MET A 1 173 ? -5.797 -0.081 11.726 1.00 96.12 173 MET A C 1
ATOM 1325 O O . MET A 1 173 ? -5.714 -0.068 12.956 1.00 96.12 173 MET A O 1
ATOM 1329 N N . SER A 1 174 ? -4.879 -0.681 10.961 1.00 94.19 174 SER A N 1
ATOM 1330 C CA . SER A 1 174 ? -3.663 -1.307 11.497 1.00 94.19 174 SER A CA 1
ATOM 1331 C C . SER A 1 174 ? -2.758 -0.316 12.227 1.00 94.19 174 SER A C 1
ATOM 1333 O O . SER A 1 174 ? -2.165 -0.670 13.249 1.00 94.19 174 SER A O 1
ATOM 1335 N N . VAL A 1 175 ? -2.666 0.924 11.737 1.00 93.31 175 VAL A N 1
ATOM 1336 C CA . VAL A 1 175 ? -1.879 1.984 12.381 1.00 93.31 175 VAL A CA 1
ATOM 1337 C C . VAL A 1 175 ? -2.562 2.413 13.677 1.00 93.31 175 VAL A C 1
ATOM 1339 O O . VAL A 1 175 ? -1.935 2.345 14.733 1.00 93.31 175 VAL A O 1
ATOM 1342 N N . THR A 1 176 ? -3.860 2.728 13.634 1.00 91.56 176 THR A N 1
ATOM 1343 C CA . THR A 1 176 ? -4.632 3.119 14.828 1.00 91.56 176 THR A CA 1
ATOM 1344 C C . THR A 1 176 ? -4.579 2.043 15.917 1.00 91.56 176 THR A C 1
ATOM 1346 O O . THR A 1 176 ? -4.273 2.334 17.072 1.00 91.56 176 THR A O 1
ATOM 1349 N N . ARG A 1 177 ? -4.764 0.764 15.552 1.00 92.25 177 ARG A N 1
ATOM 1350 C CA . ARG A 1 177 ? -4.682 -0.363 16.497 1.00 92.25 177 ARG A CA 1
ATOM 1351 C C . ARG A 1 177 ? -3.306 -0.470 17.157 1.00 92.25 177 ARG A C 1
ATOM 1353 O O . ARG A 1 177 ? -3.218 -0.808 18.340 1.00 92.25 177 ARG A O 1
ATOM 1360 N N . LYS A 1 178 ? -2.232 -0.221 16.402 1.00 90.94 178 LYS A N 1
ATOM 1361 C CA . LYS A 1 178 ? -0.862 -0.240 16.927 1.00 90.94 178 LYS A CA 1
ATOM 1362 C C . LYS A 1 178 ? -0.631 0.916 17.900 1.00 90.94 178 LYS A C 1
ATOM 1364 O O . LYS A 1 178 ? -0.106 0.683 18.986 1.00 90.94 178 LYS A O 1
ATOM 1369 N N . GLU A 1 179 ? -1.054 2.126 17.548 1.00 91.44 179 GLU A N 1
ATOM 1370 C CA . GLU A 1 179 ? -0.936 3.303 18.417 1.00 91.44 179 GLU A CA 1
ATOM 1371 C C . GLU A 1 179 ? -1.706 3.132 19.731 1.00 91.44 179 GLU A C 1
ATOM 1373 O O . GLU A 1 179 ? -1.168 3.416 20.803 1.00 91.44 179 GLU A O 1
ATOM 1378 N N . ASP A 1 180 ? -2.932 2.608 19.673 1.00 91.25 180 ASP A N 1
ATOM 1379 C CA . ASP A 1 180 ? -3.749 2.348 20.863 1.00 91.25 180 ASP A CA 1
ATOM 1380 C C . ASP A 1 180 ? -3.105 1.319 21.791 1.00 91.25 180 ASP A C 1
ATOM 1382 O O . ASP A 1 180 ? -3.135 1.472 23.015 1.00 91.25 180 ASP A O 1
ATOM 1386 N N . ARG A 1 181 ? -2.488 0.277 21.222 1.00 91.00 181 ARG A N 1
ATOM 1387 C CA . ARG A 1 181 ? -1.734 -0.713 21.997 1.00 91.00 181 ARG A CA 1
ATOM 1388 C C . ARG A 1 181 ? -0.538 -0.070 22.699 1.00 91.00 181 ARG A C 1
ATOM 1390 O O . ARG A 1 181 ? -0.391 -0.247 23.903 1.00 91.00 181 ARG A O 1
ATOM 1397 N N . MET A 1 182 ? 0.247 0.731 21.980 1.00 91.75 182 MET A N 1
ATOM 1398 C CA . MET A 1 182 ? 1.410 1.421 22.549 1.00 91.75 182 MET A CA 1
ATOM 1399 C C . MET A 1 182 ? 1.020 2.405 23.663 1.00 91.75 182 MET A C 1
ATOM 1401 O O . MET A 1 182 ? 1.735 2.528 24.654 1.00 91.75 182 MET A O 1
ATOM 1405 N N . LYS A 1 183 ? -0.115 3.107 23.530 1.00 92.06 183 LYS A N 1
ATOM 1406 C CA . LYS A 1 183 ? -0.629 4.000 24.584 1.00 92.06 183 LYS A CA 1
ATOM 1407 C C . LYS A 1 183 ? -1.026 3.227 25.842 1.00 92.06 183 LYS A C 1
ATOM 1409 O O . LYS A 1 183 ? -0.724 3.678 26.942 1.00 92.06 183 LYS A O 1
ATOM 1414 N N . LYS A 1 184 ? -1.681 2.072 25.684 1.00 92.25 184 LYS A N 1
ATOM 1415 C CA . LYS A 1 184 ? -2.075 1.209 26.810 1.00 92.25 184 LYS A CA 1
ATOM 1416 C C . LYS A 1 184 ? -0.868 0.626 27.539 1.00 92.25 184 LYS A C 1
ATOM 1418 O O . LYS A 1 184 ? -0.875 0.627 28.760 1.00 92.25 184 LYS A O 1
ATOM 1423 N N . GLU A 1 185 ? 0.153 0.184 26.806 1.00 91.94 185 GLU A N 1
ATOM 1424 C CA . GLU A 1 185 ? 1.401 -0.335 27.386 1.00 91.94 185 GLU A CA 1
ATOM 1425 C C . GLU A 1 185 ? 2.108 0.754 28.216 1.00 91.94 185 GLU A C 1
ATOM 1427 O O . GLU A 1 185 ? 2.373 0.546 29.394 1.00 91.94 185 GLU A O 1
ATOM 1432 N N . LYS A 1 186 ? 2.265 1.972 27.675 1.00 91.00 186 LYS A N 1
ATOM 1433 C CA . LYS A 1 186 ? 2.856 3.104 28.419 1.00 91.00 186 LYS A CA 1
ATOM 1434 C C . LYS A 1 186 ? 2.065 3.513 29.663 1.00 91.00 186 LYS A C 1
ATOM 1436 O O . LYS A 1 186 ? 2.653 3.950 30.642 1.00 91.00 186 LYS A O 1
ATOM 1441 N N . ALA A 1 187 ? 0.737 3.410 29.621 1.00 88.94 187 ALA A N 1
ATOM 1442 C CA . ALA A 1 187 ? -0.114 3.731 30.765 1.00 88.94 187 ALA A CA 1
ATOM 1443 C C . ALA A 1 187 ? -0.051 2.674 31.883 1.00 88.94 187 ALA A C 1
ATOM 1445 O O . ALA A 1 187 ? -0.479 2.961 32.992 1.00 88.94 187 ALA A O 1
ATOM 1446 N N . GLN A 1 188 ? 0.439 1.465 31.590 1.00 82.94 188 GLN A N 1
ATOM 1447 C CA . GLN A 1 188 ? 0.633 0.389 32.570 1.00 82.94 188 GLN A CA 1
ATOM 1448 C C . GLN A 1 188 ? 2.037 0.396 33.195 1.00 82.94 188 GLN A C 1
ATOM 1450 O O . GLN A 1 188 ? 2.256 -0.278 34.197 1.00 82.94 188 GLN A O 1
ATOM 1455 N N . GLU A 1 189 ? 2.978 1.135 32.605 1.00 77.06 189 GLU A N 1
ATOM 1456 C CA . GLU A 1 189 ? 4.352 1.313 33.099 1.00 77.06 189 GLU A CA 1
ATOM 1457 C C . GLU A 1 189 ? 4.509 2.525 34.043 1.00 77.06 189 GLU A C 1
ATOM 1459 O O . GLU A 1 189 ? 5.589 2.721 34.604 1.00 77.06 189 GLU A O 1
ATOM 1464 N N . LEU A 1 190 ? 3.452 3.331 34.206 1.00 63.75 190 LEU A N 1
ATOM 1465 C CA . LEU A 1 190 ? 3.362 4.493 35.102 1.00 63.75 190 LEU A CA 1
ATOM 1466 C C . LEU A 1 190 ? 2.578 4.146 36.371 1.00 63.75 190 LEU A C 1
ATOM 1468 O O . LEU A 1 190 ? 2.979 4.648 37.444 1.00 63.75 190 LEU A O 1
#

InterPro domains:
  IPR008139 Saposin B type domain [PS50015] (65-170)

pLDDT: mean 80.7, std 20.23, range [33.06, 98.12]

Secondary structure (DSSP, 8-state):
------SSTTSSGGGSSSSS------------HHHHGGGS-B-TTS-B-----PPPP--HHHH-HHHHHHHHHHHHHHHHHHHHHHTTSSS-HHHHHHHHHHHH--TTTGGGSSS-HHHHHHHHHHHHHHHHHHHHHHHHHHHHH-SS--HHHHIIIIIIIIS--S-TT---HHHHHHHHHHHHHHHH--

Foldseek 3Di:
DDDPPDPPPVVVVVVVVVPPDPPPPPPPPPPDLVPLVVPFDADPVRDTDDPDFDDQDPDPQLVPLQSLLQLQLQLLVQLLVQCVVCSVPDDDPLVSSLVSLVVSLDLVSSPLADDHSVSSSVSSVSLCVGQVRLQSSLSSVQCSVDVRHDSVRSSCSRCCPRSVSQDPPHDHPRVVVVVVVVVVVVVVVD

Sequence (190 aa):
MASSYQRTFHCLIKLLSLILAVSCIKSSNAPKKSEVLSEIQVNADGQIVYGPKAEIPADKLFQDPAAFCEGCYGLVMEVSKLLDKWEAEEGSMKDHVDTACFTACNVHKLNSYVLSPPKMVKLCTGILGHYEEALTTSLLLAYTRYEKPSPEQLTKMVCREAVPACRTGVQPMSVTRKEDRMKKEKAQEL